Protein AF-A0A9D7EEU3-F1 (afdb_monomer_lite)

Structure (mmCIF, N/CA/C/O backbone):
data_AF-A0A9D7EEU3-F1
#
_entry.id   AF-A0A9D7EEU3-F1
#
loop_
_atom_site.group_PDB
_atom_site.id
_atom_site.type_symbol
_atom_site.label_atom_id
_atom_site.label_alt_id
_atom_site.label_comp_id
_atom_site.label_asym_id
_atom_site.label_entity_id
_atom_site.label_seq_id
_atom_site.pdbx_PDB_ins_code
_atom_site.Cartn_x
_atom_site.Cartn_y
_atom_site.Cartn_z
_atom_site.occupancy
_atom_site.B_iso_or_equiv
_atom_site.auth_seq_id
_atom_site.auth_comp_id
_atom_site.auth_asym_id
_atom_site.auth_atom_id
_atom_site.pdbx_PDB_model_num
ATOM 1 N N . MET A 1 1 ? 28.214 1.640 -30.193 1.00 79.06 1 MET A N 1
ATOM 2 C CA . MET A 1 1 ? 28.041 0.406 -29.398 1.00 79.06 1 MET A CA 1
ATOM 3 C C . MET A 1 1 ? 28.481 0.692 -27.981 1.00 79.06 1 MET A C 1
ATOM 5 O O . MET A 1 1 ? 29.513 1.331 -27.817 1.00 79.06 1 MET A O 1
ATOM 9 N N . VAL A 1 2 ? 27.729 0.230 -26.990 1.00 82.62 2 VAL A N 1
ATOM 10 C CA . VAL A 1 2 ? 28.105 0.283 -25.572 1.00 82.62 2 VAL A CA 1
ATOM 11 C C . VAL A 1 2 ? 28.125 -1.160 -25.078 1.00 82.62 2 VAL A C 1
ATOM 13 O O . VAL A 1 2 ? 27.165 -1.886 -25.314 1.00 82.62 2 VAL A O 1
ATOM 16 N N . ASN A 1 3 ? 29.238 -1.619 -24.500 1.00 84.12 3 ASN A N 1
ATOM 17 C CA . ASN A 1 3 ? 29.420 -3.008 -24.039 1.00 84.12 3 ASN A CA 1
ATOM 18 C C . ASN A 1 3 ? 29.006 -4.090 -25.065 1.00 84.12 3 ASN A C 1
ATOM 20 O O . ASN A 1 3 ? 28.418 -5.106 -24.713 1.00 84.12 3 ASN A O 1
ATOM 24 N N . GLY A 1 4 ? 29.284 -3.866 -26.355 1.00 83.62 4 GLY A N 1
ATOM 25 C CA . GLY A 1 4 ? 28.952 -4.820 -27.423 1.00 83.62 4 GLY A CA 1
ATOM 26 C C . GLY A 1 4 ? 27.496 -4.794 -27.911 1.00 83.62 4 GLY A C 1
ATOM 27 O O . GLY A 1 4 ? 27.191 -5.472 -28.887 1.00 83.62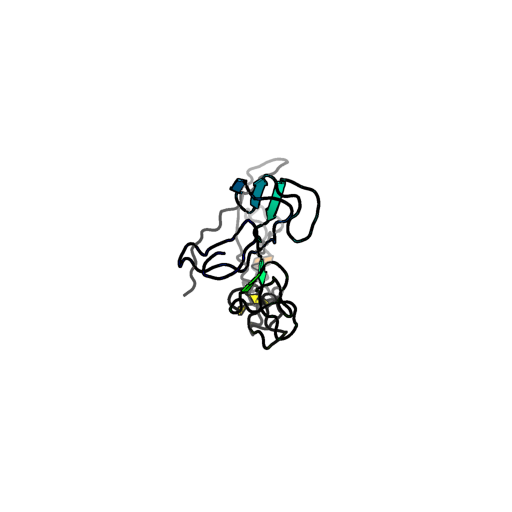 4 GLY A O 1
ATOM 28 N N . GLN A 1 5 ? 26.614 -3.992 -27.304 1.00 87.00 5 GLN A N 1
ATOM 29 C CA . GLN A 1 5 ? 25.253 -3.757 -27.796 1.00 87.00 5 GLN A CA 1
ATOM 30 C C . GLN A 1 5 ? 25.187 -2.477 -28.639 1.00 87.00 5 GLN A C 1
ATOM 32 O O . GLN A 1 5 ? 25.813 -1.455 -28.323 1.00 87.00 5 GLN A O 1
ATOM 37 N N . LEU A 1 6 ? 24.424 -2.518 -29.733 1.00 85.69 6 LEU A N 1
ATOM 38 C CA . LEU A 1 6 ? 24.119 -1.323 -30.513 1.00 85.69 6 LEU A CA 1
ATOM 39 C C . LEU A 1 6 ? 23.204 -0.409 -29.687 1.00 85.69 6 LEU A C 1
ATOM 41 O O . LEU A 1 6 ? 22.272 -0.885 -29.053 1.00 85.69 6 LEU A O 1
ATOM 45 N N . ARG A 1 7 ? 23.509 0.890 -29.687 1.00 86.12 7 ARG A N 1
ATOM 46 C CA . ARG A 1 7 ? 22.701 1.957 -29.089 1.00 86.12 7 ARG A CA 1
ATOM 47 C C . ARG A 1 7 ? 22.780 3.157 -30.010 1.00 86.12 7 ARG A C 1
ATOM 49 O O . ARG A 1 7 ? 23.887 3.515 -30.430 1.00 86.12 7 ARG A O 1
ATOM 56 N N . ASN A 1 8 ? 21.637 3.747 -30.334 1.00 85.94 8 ASN A N 1
ATOM 57 C CA . ASN A 1 8 ? 21.572 4.835 -31.303 1.00 85.94 8 ASN A CA 1
ATOM 58 C C . ASN A 1 8 ? 21.508 6.176 -30.566 1.00 85.94 8 ASN A C 1
ATOM 60 O O . ASN A 1 8 ? 20.457 6.609 -30.102 1.00 85.94 8 ASN A O 1
ATOM 64 N N . GLY A 1 9 ? 22.673 6.820 -30.457 1.00 84.75 9 GLY A N 1
ATOM 65 C CA . GLY A 1 9 ? 22.840 8.207 -30.018 1.00 84.75 9 GLY A CA 1
ATOM 66 C C . GLY A 1 9 ? 22.852 8.448 -28.502 1.00 84.75 9 GLY A C 1
ATOM 67 O O . GLY A 1 9 ? 23.639 9.277 -28.059 1.00 84.75 9 GLY A O 1
ATOM 68 N N . VAL A 1 10 ? 22.063 7.725 -27.699 1.00 87.31 10 VAL A N 1
ATOM 69 C CA . VAL A 1 10 ? 22.097 7.803 -26.221 1.00 87.31 10 VAL A CA 1
ATOM 70 C C . VAL A 1 10 ? 21.970 6.402 -25.618 1.00 87.31 10 VAL A C 1
ATOM 72 O O . VAL A 1 10 ? 21.306 5.533 -26.176 1.00 87.31 10 VAL A O 1
ATOM 75 N N . ALA A 1 11 ? 22.627 6.180 -24.480 1.00 88.38 11 ALA A N 1
ATOM 76 C CA . ALA A 1 11 ? 22.525 4.966 -23.681 1.00 88.38 11 ALA A CA 1
ATOM 77 C C . ALA A 1 11 ? 22.590 5.324 -22.193 1.00 88.38 11 ALA A C 1
ATOM 79 O O . ALA A 1 11 ? 23.246 6.300 -21.829 1.00 88.38 11 ALA A O 1
ATOM 80 N N . ALA A 1 12 ? 21.956 4.519 -21.342 1.00 86.81 12 ALA A N 1
ATOM 81 C CA . ALA A 1 12 ? 22.068 4.648 -19.893 1.00 86.81 12 ALA A CA 1
ATOM 82 C C . ALA A 1 12 ? 22.871 3.481 -19.306 1.00 86.81 12 ALA A C 1
ATOM 84 O O . ALA A 1 12 ? 22.740 2.338 -19.747 1.00 86.81 12 ALA A O 1
ATOM 85 N N . LEU A 1 13 ? 23.702 3.777 -18.310 1.00 88.00 13 LEU A N 1
ATOM 86 C CA . LEU A 1 13 ? 24.478 2.802 -17.548 1.00 88.00 13 LEU A CA 1
ATOM 87 C C . LEU A 1 13 ? 24.048 2.882 -16.083 1.00 88.00 13 LEU A C 1
ATOM 89 O O . LEU A 1 13 ? 23.779 3.971 -15.578 1.00 88.00 13 LEU A O 1
ATOM 93 N N . ASP A 1 14 ? 24.001 1.742 -15.408 1.00 81.31 14 ASP A N 1
ATOM 94 C CA . ASP A 1 14 ? 23.831 1.674 -13.962 1.00 81.31 14 ASP A CA 1
ATOM 95 C C . ASP A 1 14 ? 25.078 2.283 -13.283 1.00 81.31 14 ASP A C 1
ATOM 97 O O . ASP A 1 14 ? 26.199 1.832 -13.540 1.00 81.31 14 ASP A O 1
ATOM 101 N N . PRO A 1 15 ? 24.928 3.315 -12.433 1.00 81.19 15 PRO A N 1
ATOM 102 C CA . PRO A 1 15 ? 26.062 3.990 -11.806 1.00 81.19 15 PRO A CA 1
ATOM 103 C C . PRO A 1 15 ? 26.800 3.120 -10.778 1.00 81.19 15 PRO A C 1
ATOM 105 O O . PRO A 1 15 ? 27.950 3.412 -10.455 1.00 81.19 15 PRO A O 1
ATOM 108 N N . SER A 1 16 ? 26.163 2.071 -10.253 1.00 87.62 16 SER A N 1
ATOM 109 C CA . SER A 1 16 ? 26.734 1.203 -9.220 1.00 87.62 16 SER A CA 1
ATOM 110 C C . SER A 1 16 ? 27.667 0.131 -9.786 1.00 87.62 16 SER A C 1
ATOM 112 O O . SER A 1 16 ? 28.634 -0.252 -9.129 1.00 87.62 16 SER A O 1
ATOM 114 N N . ASN A 1 17 ? 27.409 -0.340 -11.008 1.00 86.31 17 ASN A N 1
ATOM 115 C CA . ASN A 1 17 ? 28.118 -1.482 -11.597 1.00 86.31 17 ASN A CA 1
ATOM 116 C C . ASN A 1 17 ? 28.494 -1.301 -13.083 1.00 86.31 17 ASN A C 1
ATOM 118 O O . ASN A 1 17 ? 29.158 -2.165 -13.654 1.00 86.31 17 ASN A O 1
ATOM 122 N N . GLY A 1 18 ? 28.100 -0.196 -13.725 1.00 85.81 18 GLY A N 1
ATOM 123 C CA . GLY A 1 18 ? 28.377 0.080 -15.136 1.00 85.81 18 GLY A CA 1
ATOM 124 C C . GLY A 1 18 ? 27.620 -0.817 -16.121 1.00 85.81 18 GLY A C 1
ATOM 125 O O . GLY A 1 18 ? 27.965 -0.845 -17.306 1.00 85.81 18 GLY A O 1
ATOM 126 N N . ALA A 1 19 ? 26.616 -1.570 -15.663 1.00 88.12 19 ALA A N 1
ATOM 127 C CA . ALA A 1 19 ? 25.786 -2.403 -16.519 1.00 88.12 19 ALA A CA 1
ATOM 128 C C . ALA A 1 19 ? 24.940 -1.535 -17.452 1.00 88.12 19 ALA A C 1
ATOM 130 O O . ALA A 1 19 ? 24.458 -0.463 -17.091 1.00 88.12 19 ALA A O 1
ATOM 131 N N . LEU A 1 20 ? 24.754 -2.006 -18.680 1.00 89.12 20 LEU A N 1
ATOM 132 C CA . LEU A 1 20 ? 23.975 -1.295 -19.681 1.00 89.12 20 LEU A CA 1
ATOM 133 C C . LEU A 1 20 ? 22.475 -1.451 -19.399 1.00 89.12 20 LEU A C 1
ATOM 135 O O . LEU A 1 20 ? 21.947 -2.559 -19.423 1.00 89.12 20 LEU A O 1
ATOM 139 N N . ASN A 1 21 ? 21.795 -0.333 -19.143 1.00 86.00 21 ASN A N 1
ATOM 140 C CA . ASN A 1 21 ? 20.359 -0.272 -18.866 1.00 86.00 21 ASN A CA 1
ATOM 141 C C . ASN A 1 21 ? 19.537 -0.507 -20.152 1.00 86.00 21 ASN A C 1
ATOM 143 O O . ASN A 1 21 ? 20.039 -0.281 -21.251 1.00 86.00 21 ASN A O 1
ATOM 147 N N . ALA A 1 22 ? 18.274 -0.932 -20.053 1.00 84.50 22 ALA A N 1
ATOM 148 C CA . ALA A 1 22 ? 17.394 -1.177 -21.207 1.00 84.50 22 ALA A CA 1
ATOM 149 C C . ALA A 1 22 ? 17.008 0.083 -22.014 1.00 84.50 22 ALA A C 1
ATOM 151 O O . ALA A 1 22 ? 16.530 -0.043 -23.136 1.00 84.50 22 ALA A O 1
ATOM 152 N N . PHE A 1 23 ? 17.244 1.287 -21.485 1.00 85.25 23 PHE A N 1
ATOM 153 C CA . PHE A 1 23 ? 16.973 2.562 -22.148 1.00 85.25 23 PHE A CA 1
ATOM 154 C C . PHE A 1 23 ? 17.711 2.694 -23.492 1.00 85.25 23 PHE A C 1
ATOM 156 O O . PHE A 1 23 ? 18.914 2.975 -23.541 1.00 85.25 23 PHE A O 1
ATOM 163 N N . ASP A 1 24 ? 16.986 2.500 -24.591 1.00 86.69 24 ASP A N 1
ATOM 164 C CA . ASP A 1 24 ? 17.464 2.681 -25.962 1.00 86.69 24 ASP A CA 1
ATOM 165 C C . ASP A 1 24 ? 16.402 3.423 -26.780 1.00 86.69 24 ASP A C 1
ATOM 167 O O . ASP A 1 24 ? 15.540 2.798 -27.400 1.00 86.69 24 ASP A O 1
ATOM 171 N N . PRO A 1 25 ? 16.430 4.765 -26.782 1.00 85.56 25 PRO A N 1
ATOM 172 C CA . PRO A 1 25 ? 15.392 5.540 -27.436 1.00 85.56 25 PRO A CA 1
ATOM 173 C C . PRO A 1 25 ? 15.506 5.574 -28.963 1.00 85.56 25 PRO A C 1
ATOM 175 O O . PRO A 1 25 ? 14.756 6.299 -29.618 1.00 85.56 25 PRO A O 1
ATOM 178 N N . ALA A 1 26 ? 16.453 4.830 -29.542 1.00 88.31 26 ALA A N 1
ATOM 179 C CA . ALA A 1 26 ? 16.636 4.701 -30.980 1.00 88.31 26 ALA A CA 1
ATOM 180 C C . ALA A 1 26 ? 16.648 6.057 -31.721 1.00 88.31 26 ALA A C 1
ATOM 182 O O . ALA A 1 26 ? 15.817 6.296 -32.601 1.00 88.31 26 ALA A O 1
ATOM 183 N N . LEU A 1 27 ? 17.571 6.963 -31.368 1.00 90.56 27 LEU A N 1
ATOM 184 C CA . LEU A 1 27 ? 17.658 8.263 -32.043 1.00 90.56 27 LEU A CA 1
ATOM 185 C C . LEU A 1 27 ? 17.869 8.094 -33.553 1.00 90.56 27 LEU A C 1
ATOM 187 O O . LEU A 1 27 ? 18.670 7.267 -33.995 1.00 90.56 27 LEU A O 1
ATOM 191 N N . THR A 1 28 ? 17.173 8.909 -34.347 1.00 91.12 28 THR A N 1
ATOM 192 C CA . THR A 1 28 ? 17.273 8.899 -35.816 1.00 91.12 28 THR A CA 1
ATOM 193 C C . THR A 1 28 ? 17.603 10.276 -36.379 1.00 91.12 28 THR A C 1
ATOM 195 O O . THR A 1 28 ? 17.336 11.303 -35.756 1.00 91.12 28 THR A O 1
ATOM 198 N N . GLY A 1 29 ? 18.208 10.294 -37.572 1.00 89.56 29 GLY A N 1
ATOM 199 C CA . GLY A 1 29 ? 18.481 11.513 -38.343 1.00 89.56 29 GLY A CA 1
ATOM 200 C C . GLY A 1 29 ? 19.486 12.486 -37.723 1.00 89.56 29 GLY A C 1
ATOM 201 O O . GLY A 1 29 ? 19.563 13.624 -38.166 1.00 89.56 29 GLY A O 1
ATOM 202 N N . GLY A 1 30 ? 20.263 12.050 -36.728 1.00 89.31 30 GLY A N 1
ATOM 203 C CA . GLY A 1 30 ? 21.315 12.850 -36.106 1.00 89.31 30 GLY A CA 1
ATOM 204 C C . GLY A 1 30 ? 21.765 12.277 -34.764 1.00 89.31 30 GLY A C 1
ATOM 205 O O . GLY A 1 30 ? 21.554 11.097 -34.484 1.00 89.31 30 GLY A O 1
ATOM 206 N N . ILE A 1 31 ? 22.395 13.119 -33.946 1.00 89.25 31 ILE A N 1
ATOM 207 C CA . ILE A 1 31 ? 22.961 12.750 -32.641 1.00 89.25 31 ILE A CA 1
ATOM 208 C C . ILE A 1 31 ? 22.385 13.610 -31.515 1.00 89.25 31 ILE A C 1
ATOM 210 O O . ILE A 1 31 ? 21.922 14.727 -31.750 1.00 89.25 31 ILE A O 1
ATOM 214 N N . ALA A 1 32 ? 22.451 13.095 -30.288 1.00 91.50 32 ALA A N 1
ATOM 215 C CA . ALA A 1 32 ? 22.338 13.921 -29.095 1.00 91.50 32 ALA A CA 1
ATOM 216 C C . ALA A 1 32 ? 23.665 14.658 -28.856 1.00 91.50 32 ALA A C 1
ATOM 218 O O . ALA A 1 32 ? 24.738 14.068 -28.962 1.00 91.50 32 ALA A O 1
ATOM 219 N N . GLU A 1 33 ? 23.581 15.941 -28.529 1.00 92.81 33 GLU A N 1
ATOM 220 C CA . GLU A 1 33 ? 24.720 16.818 -28.226 1.00 92.81 33 GLU A CA 1
ATOM 221 C C . GLU A 1 33 ? 24.722 17.244 -26.757 1.00 92.81 33 GLU A C 1
ATOM 223 O O . GLU A 1 33 ? 25.779 17.468 -26.171 1.00 92.81 33 GLU A O 1
ATOM 228 N N . THR A 1 34 ? 23.538 17.332 -26.150 1.00 91.00 34 THR A N 1
ATOM 229 C CA . THR A 1 34 ? 23.361 17.649 -24.738 1.00 91.00 34 THR A CA 1
ATOM 230 C C . THR A 1 34 ? 22.402 16.668 -24.086 1.00 91.00 34 THR A C 1
ATOM 232 O O . THR A 1 34 ? 21.403 16.254 -24.678 1.00 91.00 34 THR A O 1
ATOM 235 N N . VAL A 1 35 ? 22.725 16.308 -22.849 1.00 88.88 35 VAL A N 1
ATOM 236 C CA . VAL A 1 35 ? 21.890 15.502 -21.967 1.00 88.88 35 VAL A CA 1
ATOM 237 C C . VAL A 1 35 ? 21.934 16.161 -20.594 1.00 88.88 35 VAL A C 1
ATOM 239 O O . VAL A 1 35 ? 23.012 16.373 -20.039 1.00 88.88 35 VAL A O 1
ATOM 242 N N . HIS A 1 36 ? 20.774 16.509 -20.052 1.00 90.75 36 HIS A N 1
ATOM 243 C CA . HIS A 1 36 ? 20.644 17.149 -18.751 1.00 90.75 36 HIS A CA 1
ATOM 244 C C . HIS A 1 36 ? 19.543 16.460 -17.949 1.00 90.75 36 HIS A C 1
ATOM 246 O O . HIS A 1 36 ? 18.416 16.350 -18.418 1.00 90.75 36 HIS A O 1
ATOM 252 N N . GLY A 1 37 ? 19.868 15.983 -16.751 1.00 84.94 37 GLY A N 1
ATOM 253 C CA . GLY A 1 37 ? 18.873 15.469 -15.813 1.00 84.94 37 GLY A CA 1
ATOM 254 C C . GLY A 1 37 ? 18.391 16.579 -14.883 1.00 84.94 37 GLY A C 1
ATOM 255 O O . GLY A 1 37 ? 19.217 17.318 -14.349 1.00 84.94 37 GLY A O 1
ATOM 256 N N . ALA A 1 38 ? 17.085 16.671 -14.653 1.00 80.12 38 ALA A N 1
ATOM 257 C CA . ALA A 1 38 ? 16.505 17.485 -13.590 1.00 80.12 38 ALA A CA 1
ATOM 258 C C . ALA A 1 38 ? 15.360 16.719 -12.924 1.00 80.12 38 ALA A C 1
ATOM 260 O O . ALA A 1 38 ? 14.426 16.341 -13.614 1.00 80.12 38 ALA A O 1
ATOM 261 N N . SER A 1 39 ? 15.446 16.520 -11.605 1.00 76.62 39 SER A N 1
ATOM 262 C CA . SER A 1 39 ? 14.482 15.811 -10.744 1.00 76.62 39 SER A CA 1
ATOM 263 C C . SER A 1 39 ? 13.991 14.462 -11.297 1.00 76.62 39 SER A C 1
ATOM 265 O O . SER A 1 39 ? 14.558 13.426 -10.970 1.00 76.62 39 SER A O 1
ATOM 267 N N . ASP A 1 40 ? 12.970 14.481 -12.144 1.00 79.00 40 ASP A N 1
ATOM 268 C CA . ASP A 1 40 ? 12.248 13.361 -12.744 1.00 79.00 40 ASP A CA 1
ATOM 269 C C . ASP A 1 40 ? 12.285 13.390 -14.282 1.00 79.00 40 ASP A C 1
ATOM 271 O O . ASP A 1 40 ? 11.592 12.628 -14.941 1.00 79.00 40 ASP A O 1
ATOM 275 N N . HIS A 1 41 ? 13.090 14.256 -14.891 1.00 82.12 41 HIS A N 1
ATOM 276 C CA . HIS A 1 41 ? 13.173 14.413 -16.335 1.00 82.12 41 HIS A CA 1
ATOM 277 C C . HIS A 1 41 ? 14.611 14.341 -16.843 1.00 82.12 41 HIS A C 1
ATOM 279 O O . HIS A 1 41 ? 15.538 14.948 -16.305 1.00 82.12 41 HIS A O 1
ATOM 285 N N . LEU A 1 42 ? 14.776 13.635 -17.956 1.00 85.81 42 LEU A N 1
ATOM 286 C CA . LEU A 1 42 ? 15.966 13.636 -18.785 1.00 85.81 42 LEU A CA 1
ATOM 287 C C . LEU A 1 42 ? 15.691 14.475 -20.036 1.00 85.81 42 LEU A C 1
ATOM 289 O O . LEU A 1 42 ? 14.897 14.097 -20.898 1.00 85.81 42 LEU A O 1
ATOM 293 N N . PHE A 1 43 ? 16.365 15.611 -20.141 1.00 88.62 43 PHE A N 1
ATOM 294 C CA . PHE A 1 43 ? 16.331 16.501 -21.294 1.00 88.62 43 PHE A CA 1
ATOM 295 C C . PHE A 1 43 ? 17.465 16.132 -22.242 1.00 88.62 43 PHE A C 1
ATOM 297 O O . PHE A 1 43 ? 18.626 16.076 -21.840 1.00 88.62 43 PHE A O 1
ATOM 304 N N . ILE A 1 44 ? 17.139 15.888 -23.505 1.00 90.44 44 ILE A N 1
ATOM 305 C CA . ILE A 1 44 ? 18.092 15.511 -24.546 1.00 90.44 44 ILE A CA 1
ATOM 306 C C . ILE A 1 44 ? 17.938 16.501 -25.694 1.00 90.44 44 ILE A C 1
ATOM 308 O O . ILE A 1 44 ? 16.849 16.655 -26.244 1.00 90.44 44 ILE A O 1
ATOM 312 N N . GLY A 1 45 ? 19.024 17.164 -26.073 1.00 91.31 45 GLY A N 1
ATOM 313 C CA . GLY A 1 45 ? 19.062 18.096 -27.199 1.00 91.31 45 GLY A CA 1
ATOM 314 C C . GLY A 1 45 ? 20.155 17.725 -28.195 1.00 91.31 45 GLY A C 1
ATOM 315 O O . GLY A 1 45 ? 21.154 17.113 -27.822 1.00 91.31 45 GLY A O 1
ATOM 316 N N . GLY A 1 46 ? 19.978 18.080 -29.464 1.00 92.06 46 GLY A N 1
ATOM 317 C CA . GLY A 1 46 ? 20.981 17.878 -30.514 1.00 92.06 46 GLY A CA 1
ATOM 318 C C . GLY A 1 46 ? 20.370 17.820 -31.911 1.00 92.06 46 GLY A C 1
ATOM 319 O O . GLY A 1 46 ? 19.181 18.052 -32.093 1.00 92.06 46 GLY A O 1
ATOM 320 N N . GLY A 1 47 ? 21.171 17.475 -32.917 1.00 91.75 47 GLY A N 1
ATOM 321 C CA . GLY A 1 47 ? 20.750 17.445 -34.323 1.00 91.75 47 GLY A CA 1
ATOM 322 C C . GLY A 1 47 ? 19.861 16.268 -34.749 1.00 91.75 47 GLY A C 1
ATOM 323 O O . GLY A 1 47 ? 19.706 16.052 -35.945 1.00 91.75 47 GLY A O 1
ATOM 324 N N . PHE A 1 48 ? 19.315 15.469 -33.829 1.00 92.31 48 PHE A N 1
ATOM 325 C CA . PHE A 1 48 ? 18.444 14.342 -34.176 1.00 92.31 48 PHE A CA 1
ATOM 326 C C . PHE A 1 48 ? 17.069 14.801 -34.683 1.00 92.31 48 PHE A C 1
ATOM 328 O O . PHE A 1 48 ? 16.586 15.888 -34.362 1.00 92.31 48 PHE A O 1
ATOM 335 N N . THR A 1 49 ? 16.427 13.952 -35.484 1.00 91.81 49 THR A N 1
ATOM 336 C CA . THR A 1 49 ? 15.089 14.189 -36.043 1.00 91.81 49 THR A CA 1
ATOM 337 C C . THR A 1 49 ? 14.059 13.174 -35.568 1.00 91.81 49 THR A C 1
ATOM 339 O O . THR A 1 49 ? 12.904 13.269 -35.976 1.00 91.81 49 THR A O 1
ATOM 342 N N . GLY A 1 50 ? 14.433 12.219 -34.716 1.00 88.00 50 GLY A N 1
ATOM 343 C CA . GLY A 1 50 ? 13.467 11.344 -34.063 1.00 88.00 50 GLY A CA 1
ATOM 344 C C . GLY A 1 50 ? 13.971 10.681 -32.786 1.00 88.00 50 GLY A C 1
ATOM 345 O O . GLY A 1 50 ? 15.175 10.503 -32.613 1.00 88.00 50 GLY A O 1
ATOM 346 N N . PHE A 1 51 ? 13.024 10.339 -31.910 1.00 88.88 51 PHE A N 1
ATOM 347 C CA . PHE A 1 51 ? 13.214 9.786 -30.563 1.00 88.88 51 PHE A CA 1
ATOM 348 C C . PHE A 1 51 ? 12.049 8.835 -30.243 1.00 88.88 51 PHE A C 1
ATOM 350 O O . PHE A 1 51 ? 10.898 9.205 -30.459 1.00 88.88 51 PHE A O 1
ATOM 357 N N . ASN A 1 52 ? 12.316 7.617 -29.762 1.00 86.56 52 ASN A N 1
ATOM 358 C CA . ASN A 1 52 ? 11.314 6.562 -29.521 1.00 86.56 52 ASN A CA 1
ATOM 359 C C . ASN A 1 52 ? 10.391 6.298 -30.730 1.00 86.56 52 ASN A C 1
ATOM 361 O O . ASN A 1 52 ? 9.195 6.076 -30.578 1.00 86.56 52 ASN A O 1
ATOM 365 N N . GLY A 1 53 ? 10.929 6.378 -31.953 1.00 85.38 53 GLY A N 1
ATOM 366 C CA . GLY A 1 53 ? 10.151 6.215 -33.189 1.00 85.38 53 GLY A CA 1
ATOM 367 C C . GLY A 1 53 ? 9.284 7.422 -33.583 1.00 85.38 53 GLY A C 1
ATOM 368 O O . GLY A 1 53 ? 8.729 7.434 -34.681 1.00 85.38 53 GLY A O 1
ATOM 369 N N . PHE A 1 54 ? 9.206 8.466 -32.754 1.00 84.31 54 PHE A N 1
ATOM 370 C CA . PHE A 1 54 ? 8.534 9.718 -33.100 1.00 84.31 54 PHE A CA 1
ATOM 3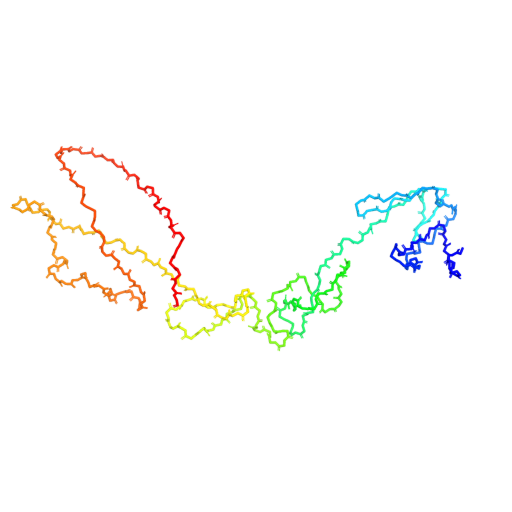71 C C . PHE A 1 54 ? 9.448 10.603 -33.945 1.00 84.31 54 PHE A C 1
ATOM 373 O O . PHE A 1 54 ? 10.616 10.790 -33.610 1.00 84.31 54 PHE A O 1
ATOM 380 N N . LEU A 1 55 ? 8.911 11.183 -35.020 1.00 80.94 55 LEU A N 1
ATOM 381 C CA . LEU A 1 55 ? 9.620 12.130 -35.881 1.00 80.94 55 LEU A CA 1
ATOM 382 C C . LEU A 1 55 ? 9.383 13.574 -35.415 1.00 80.94 55 LEU A C 1
ATOM 384 O O . LEU A 1 55 ? 8.268 13.942 -35.049 1.00 80.94 55 LEU A O 1
ATOM 388 N N . GLY A 1 56 ? 10.410 14.418 -35.516 1.00 67.25 56 GLY A N 1
ATOM 389 C CA . GLY A 1 56 ? 10.227 15.860 -35.665 1.00 67.25 56 GLY A CA 1
ATOM 390 C C . GLY A 1 56 ? 10.731 16.773 -34.554 1.00 67.25 56 GLY A C 1
ATOM 391 O O . GLY A 1 56 ? 10.202 17.878 -34.461 1.00 67.25 56 GLY A O 1
ATOM 392 N N . ARG A 1 57 ? 11.716 16.405 -33.723 1.00 70.00 57 ARG A N 1
ATOM 393 C CA . ARG A 1 57 ? 12.299 17.359 -32.755 1.00 70.00 57 ARG A CA 1
ATOM 394 C C . ARG A 1 57 ? 13.778 17.090 -32.484 1.00 70.00 57 ARG A C 1
ATOM 396 O O . ARG A 1 57 ? 14.150 15.953 -32.250 1.00 70.00 57 ARG A O 1
ATOM 403 N N . SER A 1 58 ? 14.551 18.174 -32.426 1.00 83.62 58 SER A N 1
ATOM 404 C CA . SER A 1 58 ? 15.944 18.265 -31.946 1.00 83.62 58 SER A CA 1
ATOM 405 C C . SER A 1 58 ? 16.049 18.381 -30.414 1.00 83.62 58 SER A C 1
ATOM 407 O O . SER A 1 58 ? 17.118 18.644 -29.868 1.00 83.62 58 SER A O 1
ATOM 409 N N . HIS A 1 59 ? 14.914 18.247 -29.718 1.00 86.50 59 HIS A N 1
ATOM 410 C CA . HIS A 1 59 ? 14.782 18.306 -28.265 1.00 86.50 59 HIS A CA 1
ATOM 411 C C . HIS A 1 59 ? 13.756 17.249 -27.836 1.00 86.50 59 HIS A C 1
ATOM 413 O O . HIS A 1 59 ? 12.625 17.251 -28.327 1.00 86.50 59 HIS A O 1
ATOM 419 N N . ALA A 1 60 ? 14.154 16.348 -26.944 1.00 84.25 60 ALA A N 1
ATOM 420 C CA . ALA A 1 60 ? 13.329 15.309 -26.348 1.00 84.25 60 ALA A CA 1
ATOM 421 C C . ALA A 1 60 ? 13.378 15.430 -24.823 1.00 84.25 60 ALA A C 1
ATOM 423 O O . ALA A 1 60 ? 14.415 15.761 -24.250 1.00 84.25 60 ALA A O 1
ATOM 424 N N . V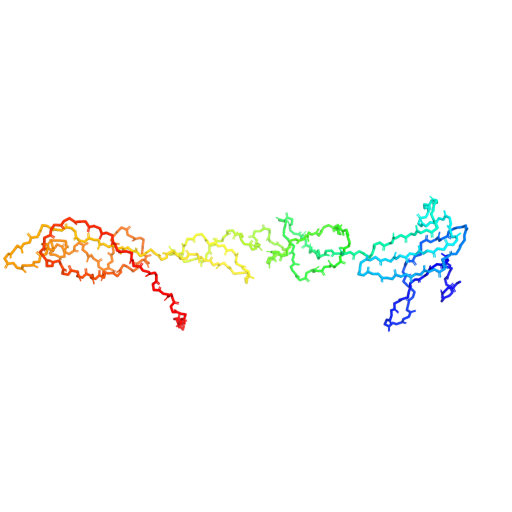AL A 1 61 ? 12.249 15.156 -24.177 1.00 85.00 61 VAL A N 1
ATOM 425 C CA . VAL A 1 61 ? 12.146 15.050 -22.722 1.00 85.00 61 VAL A CA 1
ATOM 426 C C . VAL A 1 61 ? 11.659 13.646 -22.419 1.00 85.00 61 VAL A C 1
ATOM 428 O O . VAL A 1 61 ? 10.667 13.199 -22.993 1.00 85.00 61 VAL A O 1
ATOM 431 N N . TYR A 1 62 ? 12.370 12.950 -21.545 1.00 81.44 62 TYR A N 1
ATOM 432 C CA . TYR A 1 62 ? 12.009 11.624 -21.075 1.00 81.44 62 TYR A CA 1
ATOM 433 C C . TYR A 1 62 ? 11.745 11.707 -19.575 1.00 81.44 62 TYR A C 1
ATOM 435 O O . TYR A 1 62 ? 12.641 12.063 -18.814 1.00 81.44 62 TYR A O 1
ATOM 443 N N . GLY A 1 63 ? 10.508 11.447 -19.154 1.00 76.06 63 GLY A N 1
ATOM 444 C CA . GLY A 1 63 ? 10.180 11.335 -17.736 1.00 76.06 63 GLY A CA 1
ATOM 445 C C . GLY A 1 63 ? 10.800 10.068 -17.162 1.00 76.06 63 GLY A C 1
ATOM 446 O O . GLY A 1 63 ? 10.539 8.971 -17.653 1.00 76.06 63 GLY A O 1
ATOM 447 N N . ALA A 1 64 ? 11.631 10.216 -16.137 1.00 67.69 64 ALA A N 1
ATOM 448 C CA . ALA A 1 64 ? 11.845 9.161 -15.173 1.00 67.69 64 ALA A CA 1
ATOM 449 C C . ALA A 1 64 ? 10.486 8.841 -14.555 1.00 67.69 64 ALA A C 1
ATOM 451 O O . ALA A 1 64 ? 9.727 9.720 -14.154 1.00 67.69 64 ALA A O 1
ATOM 452 N N . CYS A 1 65 ? 10.171 7.561 -14.539 1.00 70.38 65 CYS A N 1
ATOM 453 C CA . CYS A 1 65 ? 8.979 7.069 -13.898 1.00 70.38 65 CYS A CA 1
ATOM 454 C C . CYS A 1 65 ? 9.005 7.434 -12.408 1.00 70.38 65 CYS A C 1
ATOM 456 O O . CYS A 1 65 ? 9.837 6.934 -11.649 1.00 70.38 65 CYS A O 1
ATOM 458 N N . THR A 1 66 ? 8.094 8.312 -11.997 1.00 69.88 66 THR A N 1
ATOM 459 C CA . THR A 1 66 ? 7.708 8.472 -10.596 1.00 69.88 66 THR A CA 1
ATOM 460 C C . THR A 1 66 ? 6.783 7.305 -10.268 1.00 69.88 66 THR A C 1
ATOM 462 O O . THR A 1 66 ? 5.565 7.445 -10.331 1.00 69.88 66 THR A O 1
ATOM 465 N N . GLY A 1 67 ? 7.363 6.119 -10.081 1.00 78.69 67 GLY A N 1
ATOM 466 C CA . GLY A 1 67 ? 6.591 4.917 -9.784 1.00 78.69 67 GLY A CA 1
ATOM 467 C C . GLY A 1 67 ? 5.790 5.061 -8.492 1.00 78.69 67 GLY A C 1
ATOM 468 O O . GLY A 1 67 ? 6.123 5.875 -7.627 1.00 78.69 67 GLY A O 1
ATOM 469 N N . SER A 1 68 ? 4.737 4.266 -8.395 1.00 92.94 68 SER A N 1
ATOM 470 C CA . SER A 1 68 ? 3.985 4.052 -7.164 1.00 92.94 68 SER A CA 1
ATOM 471 C C . SER A 1 68 ? 4.435 2.746 -6.515 1.00 92.94 68 SER A C 1
ATOM 473 O O . SER A 1 68 ? 5.078 1.901 -7.151 1.00 92.94 68 SER A O 1
ATOM 475 N N . GLU A 1 69 ? 4.102 2.596 -5.241 1.00 95.50 69 GLU A N 1
ATOM 476 C CA . GLU A 1 69 ? 4.158 1.311 -4.554 1.00 95.50 69 GLU A CA 1
ATOM 477 C C . GLU A 1 69 ? 2.895 0.521 -4.902 1.00 95.50 69 GLU A C 1
ATOM 479 O O . GLU A 1 69 ? 1.796 1.073 -4.904 1.00 95.50 69 GLU A O 1
ATOM 484 N N . TRP A 1 70 ? 3.078 -0.753 -5.231 1.00 97.31 70 TRP A N 1
ATOM 485 C CA . TRP A 1 70 ? 2.015 -1.692 -5.561 1.00 97.31 70 TRP A CA 1
ATOM 486 C C . TRP A 1 70 ? 2.138 -2.923 -4.670 1.00 97.31 70 TRP A C 1
ATOM 488 O O . TRP A 1 70 ? 3.254 -3.352 -4.360 1.00 97.31 70 TRP A O 1
ATOM 498 N N . PHE A 1 71 ? 1.009 -3.522 -4.321 1.00 98.25 71 PHE A N 1
ATOM 499 C CA . PHE A 1 71 ? 0.886 -4.639 -3.390 1.00 98.25 71 PHE A CA 1
ATOM 500 C C . PHE A 1 71 ? -0.015 -5.708 -4.013 1.00 98.25 71 PHE A C 1
ATOM 502 O O . PHE A 1 71 ? -1.000 -5.371 -4.661 1.00 98.25 71 PHE A O 1
ATOM 509 N N . ILE A 1 72 ? 0.350 -6.981 -3.886 1.00 98.19 72 ILE A N 1
ATOM 510 C CA . ILE A 1 72 ? -0.457 -8.115 -4.353 1.00 98.19 72 ILE A CA 1
ATOM 511 C C . ILE A 1 72 ? -1.770 -8.128 -3.570 1.00 98.19 72 ILE A C 1
ATOM 513 O O . ILE A 1 72 ? -1.718 -8.006 -2.354 1.00 98.19 72 ILE A O 1
ATOM 517 N N . ASP A 1 73 ? -2.883 -8.273 -4.287 1.00 97.81 73 ASP A N 1
ATOM 518 C CA . ASP A 1 73 ? -4.228 -8.532 -3.756 1.00 97.81 73 ASP A CA 1
ATOM 519 C C . ASP A 1 73 ? -4.615 -9.954 -4.200 1.00 97.81 73 ASP A C 1
ATOM 521 O O . ASP A 1 73 ? -5.041 -10.182 -5.342 1.00 97.81 73 ASP A O 1
ATOM 525 N N . ALA A 1 74 ? -4.303 -10.949 -3.370 1.00 97.56 74 ALA A N 1
ATOM 526 C CA . ALA A 1 74 ? -4.429 -12.360 -3.723 1.00 97.56 74 ALA A CA 1
ATOM 527 C C . ALA A 1 74 ? -5.824 -12.931 -3.439 1.00 97.56 74 ALA A C 1
ATOM 529 O O . ALA A 1 74 ? -6.225 -13.891 -4.116 1.00 97.56 74 ALA A O 1
ATOM 530 N N . ASP A 1 75 ? -6.569 -12.361 -2.495 1.00 97.44 75 ASP A N 1
ATOM 531 C CA . ASP A 1 75 ? -7.928 -12.787 -2.156 1.00 97.44 75 ASP A CA 1
ATOM 532 C C . ASP A 1 75 ? -9.041 -11.936 -2.801 1.00 97.44 75 ASP A C 1
ATOM 534 O O . ASP A 1 75 ? -10.186 -12.400 -2.899 1.00 97.44 75 ASP A O 1
ATOM 538 N N . GLY A 1 76 ? -8.696 -10.785 -3.381 1.00 96.69 76 GLY A N 1
ATOM 539 C CA . GLY A 1 76 ? -9.566 -9.954 -4.206 1.00 96.69 76 GLY A CA 1
ATOM 540 C C . GLY A 1 76 ? -10.470 -9.012 -3.415 1.00 96.69 76 GLY A C 1
ATOM 541 O O . GLY A 1 76 ? -11.558 -8.685 -3.912 1.00 96.69 76 GLY A O 1
ATOM 542 N N . ASP A 1 77 ? -10.089 -8.618 -2.201 1.00 96.50 77 ASP A N 1
ATOM 543 C CA . ASP A 1 77 ? -10.868 -7.712 -1.351 1.00 96.50 77 ASP A CA 1
ATOM 544 C C . ASP A 1 77 ? -10.636 -6.214 -1.651 1.00 96.50 77 ASP A C 1
ATOM 546 O O . ASP A 1 77 ? -11.441 -5.364 -1.246 1.00 96.50 77 ASP A O 1
ATOM 550 N N . GLY A 1 78 ? -9.618 -5.901 -2.462 1.00 96.56 78 GLY A N 1
ATOM 551 C CA . GLY A 1 78 ? -9.243 -4.543 -2.854 1.00 96.56 78 GLY A CA 1
ATOM 552 C C . GLY A 1 78 ? -8.180 -3.890 -1.966 1.00 96.56 78 GLY A C 1
ATOM 553 O O . GLY A 1 78 ? -7.937 -2.687 -2.112 1.00 96.56 78 GLY A O 1
ATOM 554 N N . TYR A 1 79 ? -7.543 -4.651 -1.083 1.00 98.00 79 TYR A N 1
ATOM 555 C CA . TYR A 1 79 ? -6.385 -4.265 -0.292 1.00 98.00 79 TYR A CA 1
ATOM 556 C C . TYR A 1 79 ? -5.238 -5.229 -0.587 1.00 98.00 79 TYR A C 1
ATOM 558 O O . TYR A 1 79 ? -5.444 -6.410 -0.816 1.00 98.00 79 TYR A O 1
ATOM 566 N N . GLY A 1 80 ? -4.013 -4.715 -0.649 1.00 97.50 80 GLY A N 1
ATOM 567 C CA . GLY A 1 80 ? -2.850 -5.531 -0.958 1.00 97.50 80 GLY A CA 1
ATOM 568 C C . GLY A 1 80 ? -1.935 -5.737 0.240 1.00 97.50 80 GLY A C 1
ATOM 569 O O . GLY A 1 80 ? -1.797 -4.873 1.111 1.00 97.50 80 GLY A O 1
ATOM 570 N N . ALA A 1 81 ? -1.243 -6.873 0.254 1.00 97.25 81 ALA A N 1
ATOM 571 C CA . ALA A 1 81 ? -0.376 -7.267 1.351 1.00 97.25 81 ALA A CA 1
ATOM 572 C C . ALA A 1 81 ? 0.857 -6.345 1.468 1.00 97.25 81 ALA A C 1
ATOM 574 O O . ALA A 1 81 ? 1.713 -6.360 0.571 1.00 97.25 81 ALA A O 1
ATOM 575 N N . PRO A 1 82 ? 1.078 -5.623 2.586 1.00 96.00 82 PRO A N 1
ATOM 576 C CA . PRO A 1 82 ? 2.189 -4.674 2.727 1.00 96.00 82 PRO A CA 1
ATOM 577 C C . PRO A 1 82 ? 3.585 -5.303 2.562 1.00 96.00 82 PRO A C 1
ATOM 579 O O . PRO A 1 82 ? 4.546 -4.631 2.181 1.00 96.00 82 PRO A O 1
ATOM 582 N N . ALA A 1 83 ? 3.721 -6.610 2.814 1.00 94.88 83 ALA A N 1
ATOM 583 C CA . ALA A 1 83 ? 4.973 -7.348 2.632 1.00 94.88 83 ALA A CA 1
ATOM 584 C C . ALA A 1 83 ? 5.320 -7.650 1.158 1.00 94.88 83 ALA A C 1
ATOM 586 O O . ALA A 1 83 ? 6.442 -8.072 0.872 1.00 94.88 83 ALA A O 1
ATOM 587 N N . SER A 1 84 ? 4.385 -7.441 0.228 1.00 96.56 84 SER A N 1
ATOM 588 C CA . SER A 1 84 ? 4.517 -7.767 -1.199 1.00 96.56 84 SER A CA 1
ATOM 589 C C . SER A 1 84 ? 4.927 -6.578 -2.082 1.00 96.56 84 SER A C 1
ATOM 591 O O . SER A 1 84 ? 4.860 -6.673 -3.307 1.00 96.56 84 SER A O 1
ATOM 593 N N . MET A 1 85 ? 5.376 -5.474 -1.473 1.00 95.50 85 MET A N 1
ATOM 594 C CA . MET A 1 85 ? 5.639 -4.207 -2.160 1.00 95.50 85 MET A CA 1
ATOM 595 C C . MET A 1 85 ? 6.547 -4.347 -3.392 1.00 95.50 85 MET A C 1
ATOM 597 O O . MET A 1 85 ? 7.679 -4.839 -3.318 1.00 95.50 85 MET A O 1
ATOM 601 N N . VAL A 1 86 ? 6.064 -3.821 -4.517 1.00 94.00 86 VAL A N 1
ATOM 602 C CA . VAL A 1 86 ? 6.815 -3.631 -5.758 1.00 94.00 86 VAL A CA 1
ATOM 603 C C . VAL A 1 86 ? 6.678 -2.183 -6.215 1.00 94.00 86 VAL A C 1
ATOM 605 O O . VAL A 1 86 ? 5.582 -1.640 -6.298 1.00 94.00 86 VAL A O 1
ATOM 608 N N . PHE A 1 87 ? 7.800 -1.560 -6.574 1.00 92.81 87 PHE A N 1
ATOM 609 C CA . PHE A 1 87 ? 7.806 -0.217 -7.147 1.00 92.81 87 PHE A CA 1
ATOM 610 C C . PHE A 1 87 ? 7.678 -0.282 -8.676 1.00 92.81 87 PHE A C 1
ATOM 612 O O . PHE A 1 87 ? 8.550 -0.848 -9.345 1.00 92.81 87 PHE A O 1
ATOM 619 N N . ALA A 1 88 ? 6.617 0.299 -9.242 1.00 87.31 88 ALA A N 1
ATOM 620 C CA . ALA A 1 88 ? 6.355 0.270 -10.684 1.00 87.31 88 ALA A CA 1
ATOM 621 C C . ALA A 1 88 ? 5.646 1.534 -11.197 1.00 87.31 88 ALA A C 1
ATOM 623 O O . ALA A 1 88 ? 4.966 2.248 -10.465 1.00 87.31 88 ALA A O 1
ATOM 624 N N . CYS A 1 89 ? 5.831 1.812 -12.487 1.00 87.06 89 CYS A N 1
ATOM 625 C CA . CYS A 1 89 ? 5.342 3.018 -13.170 1.00 87.06 89 CYS A CA 1
ATOM 626 C C . CYS A 1 89 ? 3.867 2.964 -13.538 1.00 87.06 89 CYS A C 1
ATOM 628 O O . CYS A 1 89 ? 3.186 3.982 -13.576 1.00 87.06 89 CYS A O 1
ATOM 630 N N . GLU A 1 90 ? 3.429 1.764 -13.876 1.00 88.38 90 GLU A N 1
ATOM 631 C CA . GLU A 1 90 ? 2.069 1.411 -14.228 1.00 88.38 90 GLU A CA 1
ATOM 632 C C . GLU A 1 90 ? 1.671 0.274 -13.292 1.00 88.38 90 GLU A C 1
ATOM 634 O O . GLU A 1 90 ? 2.547 -0.468 -12.839 1.00 88.38 90 GLU A O 1
ATOM 639 N N . GLU A 1 91 ? 0.374 0.158 -13.022 1.00 93.31 91 GLU A N 1
ATOM 640 C CA . GLU A 1 91 ? -0.218 -0.920 -12.231 1.00 93.31 91 GLU A CA 1
ATOM 641 C C . GLU A 1 91 ? 0.206 -2.289 -12.782 1.00 93.31 91 GLU A C 1
ATOM 643 O O . GLU A 1 91 ? -0.164 -2.644 -13.911 1.00 93.31 91 GLU A O 1
ATOM 648 N N . PRO A 1 92 ? 1.006 -3.070 -12.035 1.00 94.38 92 PRO A N 1
ATOM 649 C CA . PRO A 1 92 ? 1.285 -4.443 -12.409 1.00 94.38 92 PRO A CA 1
ATOM 650 C C . PRO A 1 92 ? -0.001 -5.282 -12.330 1.00 94.38 92 PRO A C 1
ATOM 652 O O . PRO A 1 92 ? -0.829 -5.055 -11.450 1.00 94.38 92 PRO A O 1
ATOM 655 N N . PRO A 1 93 ? -0.184 -6.292 -13.200 1.00 94.00 93 PRO A N 1
ATOM 656 C CA . PRO A 1 93 ? -1.371 -7.140 -13.148 1.00 94.00 93 PRO A CA 1
ATOM 657 C C . PRO A 1 93 ? -1.545 -7.824 -11.784 1.00 94.00 93 PRO A C 1
ATOM 659 O O . PRO A 1 93 ? -0.648 -8.545 -11.348 1.00 94.00 93 PRO A O 1
ATOM 662 N N . GLY A 1 94 ? -2.719 -7.651 -11.170 1.00 92.94 94 GLY A N 1
ATOM 663 C CA . GLY A 1 94 ? -3.064 -8.272 -9.885 1.00 92.94 94 GLY A CA 1
ATOM 664 C C . GLY A 1 94 ? -2.455 -7.578 -8.666 1.00 92.94 94 GLY A C 1
ATOM 665 O O . GLY A 1 94 ? -2.269 -8.229 -7.642 1.00 92.94 94 GLY A O 1
ATOM 666 N N . MET A 1 95 ? -2.089 -6.298 -8.788 1.00 97.19 95 MET A N 1
ATOM 667 C CA . MET A 1 95 ? -1.572 -5.500 -7.680 1.00 97.19 95 MET A CA 1
ATOM 668 C C . MET A 1 95 ? -2.340 -4.180 -7.560 1.00 97.19 95 MET A C 1
ATOM 670 O O . MET A 1 95 ? -2.742 -3.611 -8.570 1.00 97.19 95 MET A O 1
ATOM 674 N N . ILE A 1 96 ? -2.500 -3.680 -6.339 1.00 97.44 96 ILE A N 1
ATOM 675 C CA . ILE A 1 96 ? -3.203 -2.435 -6.006 1.00 97.44 96 ILE A CA 1
ATOM 676 C C . ILE A 1 96 ? -2.294 -1.489 -5.209 1.00 97.44 96 ILE A C 1
ATOM 678 O O . ILE A 1 96 ? -1.225 -1.888 -4.756 1.00 97.44 96 ILE A O 1
ATOM 682 N N . ASP A 1 97 ? -2.675 -0.220 -5.068 1.00 96.81 97 ASP A N 1
ATOM 683 C CA . ASP A 1 97 ? -1.906 0.811 -4.354 1.00 96.81 97 ASP A CA 1
ATOM 684 C C . ASP A 1 97 ? -2.320 0.989 -2.877 1.00 96.81 97 ASP A C 1
ATOM 686 O O . ASP A 1 97 ? -1.819 1.882 -2.193 1.00 96.81 97 ASP A O 1
ATOM 690 N N . GLN A 1 98 ? -3.225 0.136 -2.392 1.00 97.25 98 GLN A N 1
ATOM 691 C CA . GLN A 1 98 ? -3.688 0.069 -1.005 1.00 97.25 98 GLN A CA 1
ATOM 692 C C . GLN A 1 98 ? -2.924 -1.047 -0.282 1.00 97.25 98 GLN A C 1
ATOM 694 O O . GLN A 1 98 ? -2.881 -2.169 -0.773 1.00 97.25 98 GLN A O 1
ATOM 699 N N . ALA A 1 99 ? -2.299 -0.750 0.854 1.00 97.44 99 ALA A N 1
ATOM 700 C CA . ALA A 1 99 ? -1.387 -1.647 1.575 1.00 97.44 99 ALA A CA 1
ATOM 701 C C . ALA A 1 99 ? -1.968 -2.148 2.911 1.00 97.44 99 ALA A C 1
ATOM 703 O O . ALA A 1 99 ? -1.224 -2.399 3.863 1.00 97.44 99 ALA A O 1
ATOM 704 N N . GLU A 1 100 ? -3.294 -2.163 3.034 1.00 97.81 100 GLU A N 1
ATOM 705 C CA . GLU A 1 100 ? -4.011 -2.352 4.295 1.00 97.81 100 GLU A CA 1
ATOM 706 C C . GLU A 1 100 ? -4.508 -3.783 4.548 1.00 97.81 100 GLU A C 1
ATOM 708 O O . GLU A 1 100 ? -5.310 -3.990 5.459 1.00 97.81 100 GLU A O 1
ATOM 713 N N . ASP A 1 101 ? -4.032 -4.769 3.795 1.00 97.81 101 ASP A N 1
ATOM 714 C CA . ASP A 1 101 ? -4.404 -6.164 4.011 1.00 97.81 101 ASP A CA 1
ATOM 715 C C . ASP A 1 101 ? -3.523 -6.827 5.092 1.00 97.81 101 ASP A C 1
ATOM 717 O O . ASP A 1 101 ? -2.288 -6.747 5.087 1.00 97.81 101 ASP A O 1
ATOM 721 N N . CYS A 1 102 ? -4.180 -7.446 6.072 1.00 97.62 102 CYS A N 1
ATOM 722 C CA . CYS A 1 102 ? -3.535 -8.120 7.189 1.00 97.62 102 CYS A CA 1
ATOM 723 C C . CYS A 1 102 ? -3.290 -9.614 6.933 1.00 97.62 102 CYS A C 1
ATOM 725 O O . CYS A 1 102 ? -2.380 -10.176 7.555 1.00 97.62 102 CYS A O 1
ATOM 727 N N . ASP A 1 103 ? -4.068 -10.250 6.056 1.00 96.75 103 ASP A N 1
ATOM 728 C CA . ASP A 1 103 ? -3.925 -11.642 5.627 1.00 96.75 103 ASP A CA 1
ATOM 729 C C . ASP A 1 103 ? -4.480 -11.824 4.207 1.00 96.75 103 ASP A C 1
ATOM 731 O O . ASP A 1 103 ? -5.656 -12.121 4.040 1.00 96.75 103 ASP A O 1
ATOM 735 N N . ASP A 1 104 ? -3.575 -11.791 3.226 1.00 96.06 104 ASP A N 1
ATOM 736 C C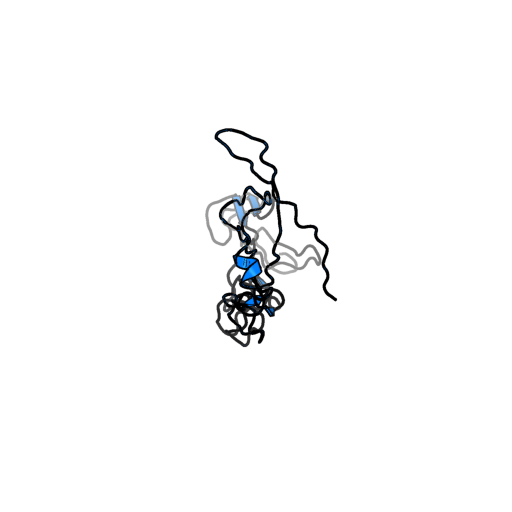A . ASP A 1 104 ? -3.781 -11.934 1.766 1.00 96.06 104 ASP A CA 1
ATOM 737 C C . ASP A 1 104 ? -4.379 -13.285 1.318 1.00 96.06 104 ASP A C 1
ATOM 739 O O . ASP A 1 104 ? -4.267 -13.723 0.171 1.00 96.06 104 ASP A O 1
ATOM 743 N N . SER A 1 105 ? -4.919 -14.050 2.259 1.00 97.50 105 SER A N 1
ATOM 744 C CA . SER A 1 105 ? -5.649 -15.286 2.026 1.00 97.50 105 SER A CA 1
ATOM 745 C C . SER A 1 105 ? -7.067 -15.279 2.606 1.00 97.50 105 SER A C 1
ATOM 747 O O . SER A 1 105 ? -7.796 -16.259 2.399 1.00 97.50 105 SER A O 1
ATOM 749 N N . ASP A 1 106 ? -7.468 -14.210 3.298 1.00 97.31 106 ASP A N 1
ATOM 750 C CA . ASP A 1 106 ? -8.777 -14.029 3.920 1.00 97.31 106 ASP A CA 1
ATOM 751 C C . ASP A 1 106 ? -9.369 -12.636 3.597 1.00 97.31 106 ASP A C 1
ATOM 753 O O . ASP A 1 106 ? -9.073 -11.665 4.297 1.00 97.31 106 ASP A O 1
ATOM 757 N N . PRO A 1 107 ? -10.344 -12.548 2.664 1.00 97.12 107 PRO A N 1
ATOM 758 C CA . PRO A 1 107 ? -10.892 -11.278 2.166 1.00 97.12 107 PRO A CA 1
ATOM 759 C C . PRO A 1 107 ? -11.759 -10.520 3.191 1.00 97.12 107 PRO A C 1
ATOM 761 O O . PRO A 1 107 ? -12.494 -9.585 2.858 1.00 97.12 107 PRO A O 1
ATOM 764 N N . LEU A 1 108 ? -11.800 -10.995 4.438 1.00 96.44 108 LEU A N 1
ATOM 765 C CA . LEU A 1 108 ? -12.466 -10.352 5.568 1.00 96.44 108 LEU A CA 1
ATOM 766 C C . LEU A 1 108 ? -11.469 -9.776 6.584 1.00 96.44 108 LEU A C 1
ATOM 768 O O . LEU A 1 108 ? -11.913 -9.214 7.589 1.00 96.44 108 LEU A O 1
ATOM 772 N N . LEU A 1 109 ? -10.158 -9.906 6.354 1.00 97.12 109 LEU A N 1
ATOM 773 C CA . LEU A 1 109 ? -9.106 -9.536 7.297 1.00 97.12 109 LEU A CA 1
ATOM 774 C C . LEU A 1 109 ? -8.203 -8.417 6.751 1.00 97.12 109 LEU A C 1
ATOM 776 O O . LEU A 1 109 ? -6.997 -8.566 6.620 1.00 97.12 109 LEU A O 1
ATOM 780 N N . PHE A 1 110 ? -8.789 -7.237 6.558 1.00 97.62 110 PHE A N 1
ATOM 781 C CA . PHE A 1 110 ? -8.095 -5.996 6.188 1.00 97.62 110 PHE A CA 1
ATOM 782 C C . PHE A 1 110 ? -8.315 -4.900 7.244 1.00 97.62 110 PHE A C 1
ATOM 784 O O . PHE A 1 110 ? -9.263 -4.955 8.036 1.00 97.62 110 PHE A O 1
ATOM 791 N N . ILE A 1 111 ? -7.469 -3.867 7.283 1.00 97.88 111 ILE A N 1
ATOM 792 C CA . ILE A 1 111 ? -7.604 -2.763 8.248 1.00 97.88 111 ILE A CA 1
ATOM 793 C C . ILE A 1 111 ? -8.946 -2.047 8.042 1.00 97.88 111 ILE A C 1
ATOM 795 O O . ILE A 1 111 ? -9.268 -1.542 6.969 1.00 97.88 111 ILE A O 1
ATOM 799 N N . GLY A 1 112 ? -9.723 -1.937 9.118 1.00 96.00 112 GLY A N 1
ATOM 800 C CA . GLY A 1 112 ? -11.064 -1.358 9.115 1.00 96.00 112 GLY A CA 1
ATOM 801 C C . GLY A 1 112 ? -12.185 -2.369 8.869 1.00 96.00 112 GLY A C 1
ATOM 802 O O . GLY A 1 112 ? -13.352 -1.992 9.017 1.00 96.00 112 GLY A O 1
ATOM 803 N N . ALA A 1 113 ? -11.870 -3.630 8.555 1.00 97.25 113 ALA A N 1
ATOM 804 C CA . ALA A 1 113 ? -12.858 -4.700 8.504 1.00 97.25 113 ALA A CA 1
ATOM 805 C C . ALA A 1 113 ? -13.545 -4.864 9.866 1.00 97.25 113 ALA A C 1
ATOM 807 O O . ALA A 1 113 ? -12.914 -4.731 10.917 1.00 97.25 113 ALA A O 1
ATOM 808 N N . ALA A 1 114 ? -14.851 -5.142 9.848 1.00 96.06 114 ALA A N 1
ATOM 809 C CA . ALA A 1 114 ? -15.605 -5.404 11.068 1.00 96.06 114 ALA A CA 1
ATOM 810 C C . ALA A 1 114 ? -15.158 -6.730 11.695 1.00 96.06 114 ALA A C 1
ATOM 812 O O . ALA A 1 114 ? -14.994 -7.727 10.994 1.00 96.06 114 ALA A O 1
ATOM 813 N N . CYS A 1 115 ? -15.021 -6.756 13.015 1.00 96.25 115 CYS A N 1
ATOM 814 C CA . CYS A 1 115 ? -14.642 -7.952 13.761 1.00 96.25 115 CYS A CA 1
ATOM 815 C C . CYS A 1 115 ? -15.422 -8.032 15.089 1.00 96.25 115 CYS A C 1
ATOM 817 O O . CYS A 1 115 ? -16.362 -7.267 15.289 1.00 96.25 115 CYS A O 1
ATOM 819 N N . ASP A 1 116 ? -15.100 -9.000 15.948 1.00 94.12 116 ASP A N 1
ATOM 820 C CA . ASP A 1 116 ? -15.630 -9.121 17.316 1.00 94.12 116 ASP A CA 1
ATOM 821 C C . ASP A 1 116 ? -14.445 -9.429 18.237 1.00 94.12 116 ASP A C 1
ATOM 823 O O . ASP A 1 116 ? -13.806 -10.479 18.092 1.00 94.12 116 ASP A O 1
ATOM 827 N N . ASP A 1 117 ? -14.102 -8.500 19.130 1.00 92.44 117 ASP A N 1
ATOM 828 C CA . ASP A 1 117 ? -12.974 -8.665 20.058 1.00 92.44 117 ASP A CA 1
ATOM 829 C C . ASP A 1 117 ? -13.351 -9.481 21.311 1.00 92.44 117 ASP A C 1
ATOM 831 O O . ASP A 1 117 ? -12.495 -9.816 22.138 1.00 92.44 117 ASP A O 1
ATOM 835 N N . GLY A 1 118 ? -14.628 -9.860 21.428 1.00 93.44 118 GLY A N 1
ATOM 836 C CA . GLY A 1 118 ? -15.186 -10.636 22.525 1.00 93.44 118 GLY A CA 1
ATOM 837 C C . GLY A 1 118 ? -15.443 -9.832 23.800 1.00 93.44 118 GLY A C 1
ATOM 838 O O . GLY A 1 118 ? -15.903 -10.422 24.788 1.00 93.44 118 GLY A O 1
ATOM 839 N N . ASP A 1 119 ? -15.173 -8.523 23.823 1.00 89.62 119 ASP A N 1
ATOM 840 C CA . ASP A 1 119 ? -15.549 -7.652 24.930 1.00 89.62 119 ASP A CA 1
ATOM 841 C C . ASP A 1 119 ? -17.001 -7.167 24.740 1.00 89.62 119 ASP A C 1
ATOM 843 O O . ASP A 1 119 ? -17.309 -6.369 23.863 1.00 89.62 119 ASP A O 1
ATOM 847 N N . PRO A 1 120 ? -17.959 -7.577 25.590 1.00 89.44 120 PRO A N 1
ATOM 848 C CA . PRO A 1 120 ? -19.338 -7.101 25.475 1.00 89.44 120 PRO A CA 1
ATOM 849 C C . PRO A 1 120 ? -19.512 -5.601 25.801 1.00 89.44 120 PRO A C 1
ATOM 851 O O . PRO A 1 120 ? -20.643 -5.098 25.765 1.00 89.44 120 PRO A O 1
ATOM 854 N N . TYR A 1 121 ? -18.446 -4.901 26.204 1.00 84.56 121 TYR A N 1
ATOM 855 C CA . TYR A 1 121 ? -18.448 -3.487 26.585 1.00 84.56 121 TYR A CA 1
ATOM 856 C C . TYR A 1 121 ? -17.811 -2.551 25.553 1.00 84.56 121 TYR A C 1
ATOM 858 O O . TYR A 1 121 ? -17.922 -1.329 25.720 1.00 84.56 121 TYR A O 1
ATOM 866 N N . SER A 1 122 ? -17.165 -3.077 24.516 1.00 89.25 122 SER A N 1
ATOM 867 C CA . SER A 1 122 ? -16.763 -2.317 23.336 1.00 89.25 122 SER A CA 1
ATOM 868 C C . SER A 1 122 ? -17.940 -2.160 22.365 1.00 89.25 122 SER A C 1
ATOM 870 O O . SER A 1 122 ? -18.922 -2.904 22.383 1.00 89.25 122 SER A O 1
ATOM 872 N N . GLU A 1 123 ? -17.895 -1.104 21.552 1.00 88.81 123 GLU A N 1
ATOM 873 C CA . GLU A 1 123 ? -18.764 -0.966 20.384 1.00 88.81 123 GLU A CA 1
ATOM 874 C C . GLU A 1 123 ? -17.898 -0.682 19.147 1.00 88.81 123 GLU A C 1
ATOM 876 O O . GLU A 1 123 ? -16.853 -0.039 19.255 1.00 88.81 123 GLU A O 1
ATOM 881 N N . PHE A 1 124 ? -18.383 -1.076 17.964 1.00 91.25 124 PHE A N 1
ATOM 882 C CA . PHE A 1 124 ? -17.728 -0.852 16.665 1.00 91.25 124 PHE A CA 1
ATOM 883 C C . PHE A 1 124 ? -16.316 -1.438 16.561 1.00 91.25 124 PHE A C 1
ATOM 885 O O . PHE A 1 124 ? -15.363 -0.721 16.247 1.00 91.25 124 PHE A O 1
ATOM 892 N N . ASP A 1 125 ? -16.207 -2.736 16.804 1.00 95.12 125 ASP A N 1
ATOM 893 C CA . ASP A 1 125 ? -14.954 -3.467 16.678 1.00 95.12 125 ASP A CA 1
ATOM 894 C C . ASP A 1 125 ? -14.502 -3.511 15.220 1.00 95.12 125 ASP A C 1
ATOM 896 O O . ASP A 1 125 ? -15.280 -3.808 14.303 1.00 95.12 125 ASP A O 1
ATOM 900 N N . ALA A 1 126 ? -13.231 -3.189 15.016 1.00 96.69 126 ALA A N 1
ATOM 901 C CA . ALA A 1 126 ? -12.607 -3.220 13.710 1.00 96.69 126 ALA A CA 1
ATOM 902 C C . ALA A 1 126 ? -11.153 -3.677 13.812 1.00 96.69 126 ALA A C 1
ATOM 904 O O . ALA A 1 126 ? -10.494 -3.485 14.839 1.00 96.69 126 ALA A O 1
ATOM 905 N N . ILE A 1 127 ? -10.654 -4.259 12.726 1.00 97.81 127 ILE A N 1
ATOM 906 C CA . ILE A 1 127 ? -9.235 -4.562 12.565 1.00 97.81 127 ILE A CA 1
ATOM 907 C C . ILE A 1 127 ? -8.460 -3.242 12.509 1.00 97.81 127 ILE A C 1
ATOM 909 O O . ILE A 1 127 ? -8.772 -2.356 11.712 1.00 97.81 127 ILE A O 1
ATOM 913 N N . ASP A 1 128 ? -7.469 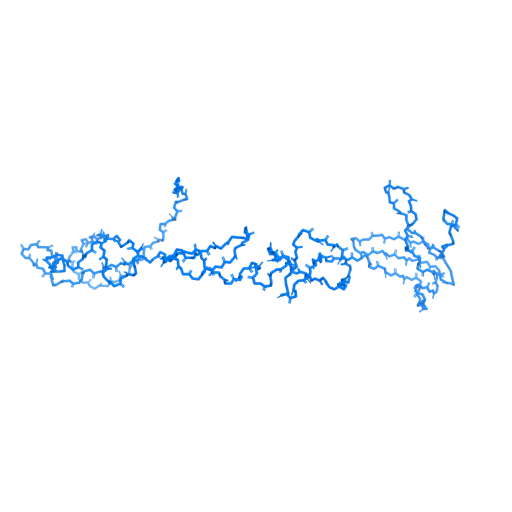-3.080 13.378 1.00 96.00 128 ASP A N 1
ATOM 914 C CA . ASP A 1 128 ? -6.632 -1.884 13.437 1.00 96.00 128 ASP A CA 1
ATOM 915 C C . ASP A 1 128 ? -5.327 -2.023 12.635 1.00 96.00 128 ASP A C 1
ATOM 917 O O . ASP A 1 128 ? -5.051 -3.045 12.017 1.00 96.00 128 ASP A O 1
ATOM 921 N N . ILE A 1 129 ? -4.489 -0.980 12.661 1.00 95.12 129 ILE A N 1
ATOM 922 C CA . ILE A 1 129 ? -3.197 -0.951 11.950 1.00 95.12 129 ILE A CA 1
ATOM 923 C C . ILE A 1 129 ? -2.184 -1.995 12.451 1.00 95.12 129 ILE A C 1
ATOM 925 O O . ILE A 1 129 ? -1.164 -2.224 11.807 1.00 95.12 129 ILE A O 1
ATOM 929 N N . ALA A 1 130 ? -2.421 -2.598 13.617 1.00 95.56 130 ALA A N 1
ATOM 930 C CA . ALA A 1 130 ? -1.615 -3.700 14.128 1.00 95.56 130 ALA A CA 1
ATOM 931 C C . ALA A 1 130 ? -2.177 -5.067 13.708 1.00 95.56 130 ALA A C 1
ATOM 933 O O . ALA A 1 130 ? -1.672 -6.089 14.176 1.00 95.56 130 ALA A O 1
ATOM 934 N N . CYS A 1 131 ? -3.196 -5.089 12.841 1.00 96.50 131 CYS A N 1
ATOM 935 C CA . CYS A 1 131 ? -3.917 -6.285 12.428 1.00 96.50 131 CYS A CA 1
ATOM 936 C C . CYS A 1 131 ? -4.558 -7.018 13.608 1.00 96.50 131 CYS A C 1
ATOM 938 O O . CYS A 1 131 ? -4.620 -8.246 13.656 1.00 96.50 131 CYS A O 1
ATOM 940 N N . THR A 1 132 ? -5.021 -6.247 14.591 1.00 96.62 132 THR A N 1
ATOM 941 C CA . THR A 1 132 ? -5.718 -6.764 15.763 1.00 96.62 132 THR A CA 1
ATOM 942 C C . THR A 1 132 ? -7.149 -6.263 15.793 1.00 96.62 132 THR A C 1
ATOM 944 O O . THR A 1 132 ? -7.421 -5.111 15.461 1.00 96.62 132 THR A O 1
ATOM 947 N N . CYS A 1 133 ? -8.075 -7.141 16.177 1.00 96.88 133 CYS A N 1
ATOM 948 C CA . CYS A 1 133 ? -9.450 -6.736 16.413 1.00 96.88 133 CYS A CA 1
ATOM 949 C C . CYS A 1 133 ? -9.513 -5.927 17.708 1.00 96.88 133 CYS A C 1
ATOM 951 O O . CYS A 1 133 ? -9.241 -6.466 18.783 1.00 96.88 133 CYS A O 1
ATOM 953 N N . THR A 1 134 ? -9.848 -4.644 17.591 1.00 95.25 134 THR A N 1
ATOM 954 C CA . THR A 1 134 ? -9.914 -3.729 18.728 1.00 95.25 134 THR A CA 1
ATOM 955 C C . THR A 1 134 ? -11.257 -3.009 18.734 1.00 95.25 134 THR A C 1
ATOM 957 O O . THR A 1 134 ? -11.621 -2.317 17.780 1.00 95.25 134 THR A O 1
ATOM 960 N N . GLY A 1 135 ? -11.978 -3.122 19.843 1.00 92.19 135 GLY A N 1
ATOM 961 C CA . GLY A 1 135 ? -13.210 -2.402 20.097 1.00 92.19 135 GLY A CA 1
ATOM 962 C C . GLY A 1 135 ? -13.017 -0.962 20.572 1.00 92.19 135 GLY A C 1
ATOM 963 O O . GLY A 1 135 ? -12.008 -0.589 21.184 1.00 92.19 135 GLY A O 1
ATOM 964 N N . LYS A 1 136 ? -14.009 -0.101 20.308 1.00 88.19 136 LYS A N 1
ATOM 965 C CA . LYS A 1 136 ? -13.972 1.312 20.707 1.00 88.19 136 LYS A CA 1
ATOM 966 C C . LYS A 1 136 ? -14.795 1.563 21.965 1.00 88.19 136 LYS A C 1
ATOM 968 O O . LYS A 1 136 ? -16.003 1.346 22.011 1.00 88.19 136 LYS A O 1
ATOM 973 N N . PHE A 1 137 ? -14.153 2.149 22.972 1.00 82.94 137 PHE A N 1
ATOM 974 C CA . PHE A 1 137 ? -14.823 2.577 24.199 1.00 82.94 137 PHE A CA 1
ATOM 975 C C . PHE A 1 137 ? -15.257 4.042 24.116 1.00 82.94 137 PHE A C 1
ATOM 977 O O . PHE A 1 137 ? -14.454 4.940 23.849 1.00 82.94 137 PHE A O 1
ATOM 984 N N . TYR A 1 138 ? -16.523 4.310 24.434 1.00 78.62 138 TYR A N 1
ATOM 985 C CA . TYR A 1 138 ? -17.029 5.672 24.589 1.00 78.62 138 TYR A CA 1
ATOM 986 C C . TYR A 1 138 ? -17.097 6.051 26.067 1.00 78.62 138 TYR A C 1
ATOM 988 O O . TYR A 1 138 ? -17.958 5.595 26.820 1.00 78.62 138 TYR A O 1
ATOM 996 N N . ALA A 1 139 ? -16.210 6.951 26.488 1.00 67.75 139 ALA A N 1
ATOM 997 C CA . ALA A 1 139 ? -16.323 7.588 27.791 1.00 67.75 139 ALA A CA 1
ATOM 998 C C . ALA A 1 139 ? -17.372 8.707 27.720 1.00 67.75 139 ALA A C 1
ATOM 1000 O O . ALA A 1 139 ? -17.111 9.783 27.181 1.00 67.75 139 ALA A O 1
ATOM 1001 N N . ILE A 1 140 ? -18.564 8.473 28.274 1.00 66.12 140 ILE A N 1
ATOM 1002 C CA . ILE A 1 140 ? -19.570 9.531 28.422 1.00 66.12 140 ILE A CA 1
ATOM 1003 C C . ILE A 1 140 ? -19.420 10.156 29.810 1.00 66.12 140 ILE A C 1
ATOM 1005 O O . ILE A 1 140 ? 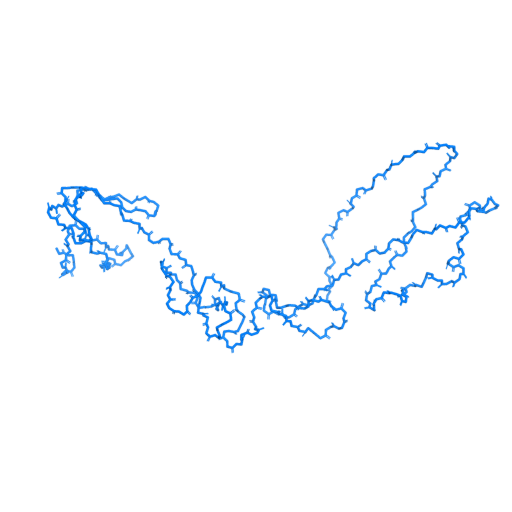-19.629 9.502 30.835 1.00 66.12 140 ILE A O 1
ATOM 1009 N N . GLU A 1 141 ? -19.085 11.446 29.855 1.00 62.47 141 GLU A N 1
ATOM 1010 C CA . GLU A 1 141 ? -19.130 12.229 31.088 1.00 62.47 141 GLU A CA 1
ATOM 1011 C C . GLU A 1 141 ? -20.567 12.720 31.321 1.00 62.47 141 GLU A C 1
ATOM 1013 O O . GLU A 1 141 ? -21.015 13.717 30.755 1.00 62.47 141 GLU A O 1
ATOM 1018 N N . ALA A 1 142 ? -21.316 12.016 32.168 1.00 59.62 142 ALA A N 1
ATOM 1019 C CA . ALA A 1 142 ? -22.630 12.479 32.595 1.00 59.62 142 ALA A CA 1
ATOM 1020 C C . ALA A 1 142 ? -22.480 13.562 33.676 1.00 59.62 142 ALA A C 1
ATOM 1022 O O . ALA A 1 142 ? -22.076 13.278 34.805 1.00 59.62 142 ALA A O 1
ATOM 1023 N N . ARG A 1 143 ? -22.847 14.808 33.353 1.00 60.66 143 ARG A N 1
ATOM 1024 C CA . ARG A 1 143 ? -22.986 15.885 34.345 1.00 60.66 143 ARG A CA 1
ATOM 1025 C C . ARG A 1 143 ? -24.429 15.966 34.814 1.00 60.66 143 ARG A C 1
ATOM 1027 O O . ARG A 1 143 ? -25.301 16.435 34.089 1.00 60.66 143 ARG A O 1
ATOM 1034 N N . VAL A 1 144 ? -24.677 15.516 36.040 1.00 60.75 144 VAL A N 1
ATOM 1035 C CA . VAL A 1 144 ? -25.992 15.634 36.677 1.00 60.75 144 VAL A CA 1
ATOM 1036 C C . VAL A 1 144 ? -26.078 16.993 37.369 1.00 60.75 144 VAL A C 1
ATOM 1038 O O . VAL A 1 144 ? -25.346 17.260 38.320 1.00 60.75 144 VAL A O 1
ATOM 1041 N N . PHE A 1 145 ? -26.976 17.857 36.895 1.00 56.94 145 PHE A N 1
ATOM 1042 C CA . PHE A 1 145 ? -27.333 19.090 37.594 1.00 56.94 145 PHE A CA 1
ATOM 1043 C C . PHE A 1 145 ? -28.522 18.805 38.510 1.00 56.94 145 PHE A C 1
ATOM 1045 O O . PHE A 1 145 ? -29.621 18.507 38.045 1.00 56.94 145 PHE A O 1
ATOM 1052 N N . LEU A 1 146 ? -28.299 18.874 39.821 1.00 59.84 146 LEU A N 1
ATOM 1053 C CA . LEU A 1 146 ? -29.368 18.745 40.806 1.00 59.84 146 LEU A CA 1
ATOM 1054 C C . LEU A 1 146 ? -30.181 20.047 40.819 1.00 59.84 146 LEU A C 1
ATOM 1056 O O . LEU A 1 146 ? -29.724 21.056 41.348 1.00 59.84 146 LEU A O 1
ATOM 1060 N N . ASN A 1 147 ? -31.381 20.027 40.237 1.00 52.84 147 ASN A N 1
ATOM 1061 C CA . ASN A 1 147 ? -32.356 21.106 40.384 1.00 52.84 147 ASN A CA 1
ATOM 1062 C C . ASN A 1 147 ? -33.372 20.703 41.458 1.00 52.84 147 ASN A C 1
ATOM 1064 O O . ASN A 1 147 ? -34.272 19.909 41.198 1.00 52.84 147 ASN A O 1
ATOM 1068 N N . GLY A 1 148 ? -33.216 21.247 42.665 1.00 59.53 148 GLY A N 1
ATOM 1069 C CA . GLY A 1 148 ? -34.169 21.099 43.766 1.00 59.53 148 GLY A CA 1
ATOM 1070 C C . GLY A 1 148 ? -34.603 22.464 44.308 1.00 59.53 148 GLY A C 1
ATOM 1071 O O . GLY A 1 148 ? -33.837 23.429 44.200 1.00 59.53 148 GLY A O 1
ATOM 1072 N N . PRO A 1 149 ? -35.815 22.588 44.886 1.00 62.12 149 PRO A N 1
ATOM 1073 C CA . PRO A 1 149 ? -36.256 23.832 45.507 1.00 62.12 149 PRO A CA 1
ATOM 1074 C C . PRO A 1 149 ? -35.264 24.252 46.600 1.00 62.12 149 PRO A C 1
ATOM 1076 O O . PRO A 1 149 ? -34.832 23.439 47.418 1.00 62.12 149 PRO A O 1
ATOM 1079 N N . TYR A 1 150 ? -34.868 25.523 46.601 1.00 65.69 150 TYR A N 1
ATOM 1080 C CA . TYR A 1 150 ? -33.979 26.065 47.625 1.00 65.69 150 TYR A CA 1
ATOM 1081 C C . TYR A 1 150 ? -34.693 26.103 48.979 1.00 65.69 150 TYR A C 1
ATOM 1083 O O . TYR A 1 150 ? -35.794 26.649 49.084 1.00 65.69 150 TYR A O 1
ATOM 1091 N N . VAL A 1 151 ? -34.069 25.546 50.018 1.00 68.19 151 VAL A N 1
ATOM 1092 C CA . VAL A 1 151 ? -34.621 25.540 51.374 1.00 68.19 151 VAL A CA 1
ATOM 1093 C C . VAL A 1 151 ? -33.858 26.546 52.231 1.00 68.19 151 VAL A C 1
ATOM 1095 O O . VAL A 1 151 ? -32.710 26.333 52.621 1.00 68.19 151 VAL A O 1
ATOM 1098 N N . SER A 1 152 ? -34.509 27.671 52.523 1.00 75.12 152 SER A N 1
ATOM 1099 C CA . SER A 1 152 ? -33.882 28.843 53.146 1.00 75.12 152 SER A CA 1
ATOM 1100 C C . SER A 1 152 ? -33.465 28.650 54.605 1.00 75.12 152 SER A C 1
ATOM 1102 O O . SER A 1 152 ? -32.567 29.342 55.069 1.00 75.12 152 SER A O 1
ATOM 1104 N N . ASN A 1 153 ? -34.073 27.711 55.334 1.00 73.50 153 ASN A N 1
ATOM 1105 C CA . ASN A 1 153 ? -33.739 27.447 56.738 1.00 73.50 153 ASN A CA 1
ATOM 1106 C C . ASN A 1 153 ? -32.490 26.568 56.924 1.00 73.50 153 ASN A C 1
ATOM 1108 O O . ASN A 1 153 ? -31.965 26.495 58.031 1.00 73.50 153 ASN A O 1
ATOM 1112 N N . VAL A 1 154 ? -32.012 25.918 55.861 1.00 67.44 154 VAL A N 1
ATOM 1113 C CA . VAL A 1 154 ? -30.758 25.146 55.857 1.00 67.44 154 VAL A CA 1
ATOM 1114 C C . VAL A 1 154 ? -29.754 25.664 54.826 1.00 67.44 154 VAL A C 1
ATOM 1116 O O . VAL A 1 154 ? -28.676 25.099 54.703 1.00 67.44 154 VAL A O 1
ATOM 1119 N N . SER A 1 155 ? -30.083 26.740 54.100 1.00 61.25 155 SER A N 1
ATOM 1120 C CA . SER A 1 155 ? -29.255 27.346 53.044 1.00 61.25 155 SER A CA 1
ATOM 1121 C C . SER A 1 155 ? -28.768 26.362 51.971 1.00 61.25 155 SER A C 1
ATOM 1123 O O . SER A 1 155 ? -27.713 26.562 51.370 1.00 61.25 155 SER A O 1
ATOM 1125 N N . LEU A 1 156 ? -29.538 25.304 51.709 1.00 60.78 156 LEU A N 1
ATOM 1126 C CA . LEU A 1 156 ? -29.188 24.225 50.783 1.00 60.78 156 LEU A CA 1
ATOM 1127 C C . LEU A 1 156 ? -30.315 24.001 49.768 1.00 60.78 156 LEU A C 1
ATOM 1129 O O . LEU A 1 156 ? -31.493 24.209 50.064 1.00 60.78 156 LEU A O 1
ATOM 1133 N N . MET A 1 157 ? -29.960 23.562 48.558 1.00 64.56 157 MET A N 1
ATOM 1134 C CA . MET A 1 157 ? -30.939 22.997 47.624 1.00 64.56 157 MET A CA 1
ATOM 1135 C C . MET A 1 157 ? -31.440 21.663 48.184 1.00 64.56 157 MET A C 1
ATOM 1137 O O . MET A 1 157 ? -30.639 20.871 48.683 1.00 64.56 157 MET A O 1
ATOM 1141 N N . ARG A 1 158 ? -32.757 21.421 48.139 1.00 60.66 158 ARG A N 1
ATOM 1142 C CA . ARG A 1 158 ? -33.345 20.166 48.618 1.00 60.66 158 ARG A CA 1
ATOM 1143 C C . ARG A 1 158 ? -32.846 19.017 47.743 1.00 60.66 158 ARG A C 1
ATOM 1145 O O . ARG A 1 158 ? -33.176 18.928 46.564 1.00 60.66 158 ARG A O 1
ATOM 1152 N N . ASP A 1 159 ? -31.998 18.181 48.320 1.00 63.59 159 ASP A N 1
ATOM 1153 C CA . ASP A 1 159 ? -31.317 17.088 47.630 1.00 63.59 159 ASP A CA 1
ATOM 1154 C C . ASP A 1 159 ? -32.132 15.790 47.722 1.00 63.59 159 ASP A C 1
ATOM 1156 O O . ASP A 1 159 ? -31.683 14.756 48.226 1.00 63.59 159 ASP A O 1
ATOM 1160 N N . ASP A 1 160 ? -33.387 15.880 47.282 1.00 60.38 160 ASP A N 1
ATOM 1161 C CA . ASP A 1 160 ? -34.362 14.791 47.385 1.00 60.38 160 ASP A CA 1
ATOM 1162 C C . ASP A 1 160 ? -33.925 13.566 46.548 1.00 60.38 160 ASP A C 1
ATOM 1164 O O . ASP A 1 160 ? -34.232 12.427 46.895 1.00 60.38 160 ASP A O 1
ATOM 1168 N N . LEU A 1 161 ? -33.121 13.783 45.496 1.00 54.25 161 LEU A N 1
ATOM 1169 C CA . LEU A 1 161 ? -32.537 12.730 44.653 1.00 54.25 161 LEU A CA 1
ATOM 1170 C C . LEU A 1 161 ? -31.503 11.868 45.396 1.00 54.25 161 LEU A C 1
ATOM 1172 O O . LEU A 1 161 ? -31.455 10.654 45.184 1.00 54.25 161 LEU A O 1
ATOM 1176 N N . ARG A 1 162 ? -30.698 12.457 46.292 1.00 56.03 162 ARG A N 1
ATOM 1177 C CA . ARG A 1 162 ? -29.754 11.700 47.130 1.00 56.03 162 ARG A CA 1
ATOM 1178 C C . ARG A 1 162 ? -30.453 11.055 48.329 1.00 56.03 162 ARG A C 1
ATOM 1180 O O . ARG A 1 162 ? -30.102 9.934 48.689 1.00 56.03 162 ARG A O 1
ATOM 1187 N N . ALA A 1 163 ? -31.475 11.707 48.893 1.00 56.62 163 ALA A N 1
ATOM 1188 C CA . ALA A 1 163 ? -32.309 11.141 49.961 1.00 56.62 163 ALA A CA 1
ATOM 1189 C C . ALA A 1 163 ? -33.105 9.900 49.509 1.00 56.62 163 ALA A C 1
ATOM 1191 O O . ALA A 1 163 ? -33.373 9.018 50.320 1.00 56.62 163 ALA A O 1
ATOM 1192 N N . ALA A 1 164 ? -33.433 9.810 48.216 1.00 58.97 164 ALA A N 1
ATOM 1193 C CA . ALA A 1 164 ? -34.086 8.655 47.601 1.00 58.97 164 ALA A CA 1
ATOM 1194 C C . ALA A 1 164 ? -33.113 7.592 47.041 1.00 58.97 164 ALA A C 1
ATOM 1196 O O . ALA A 1 164 ? -33.566 6.647 46.401 1.00 58.97 164 ALA A O 1
ATOM 1197 N N . SER A 1 165 ? -31.792 7.740 47.228 1.00 54.00 165 SER A N 1
ATOM 1198 C CA . SER A 1 165 ? -30.764 6.843 46.657 1.00 54.00 165 SER A CA 1
ATOM 1199 C C . SER A 1 165 ? -30.817 6.697 45.124 1.00 54.00 165 SER A C 1
ATOM 1201 O O . SER A 1 165 ? -30.302 5.729 44.574 1.00 54.00 165 SER A O 1
ATOM 1203 N N . LEU A 1 166 ? -31.403 7.668 44.415 1.00 51.75 166 LEU A N 1
ATOM 1204 C CA . LEU A 1 166 ? -31.563 7.631 42.954 1.00 51.75 166 LEU A CA 1
ATOM 1205 C C . LEU A 1 166 ? -30.305 8.085 42.197 1.00 51.75 166 LEU A C 1
ATOM 1207 O O . LEU A 1 166 ? -30.178 7.832 41.003 1.00 51.75 166 LEU A O 1
ATOM 1211 N N . CYS A 1 167 ? -29.344 8.699 42.891 1.00 50.38 167 CYS A N 1
ATOM 1212 C CA . CYS A 1 167 ? -27.963 8.800 42.419 1.00 50.38 167 CYS A CA 1
ATOM 1213 C C . CYS A 1 167 ? -27.209 7.529 42.834 1.00 50.38 167 CYS A C 1
ATOM 1215 O O . CYS A 1 167 ? -26.424 7.528 43.784 1.00 50.38 167 CYS A O 1
ATOM 1217 N N . HIS A 1 168 ? -27.493 6.419 42.158 1.00 43.34 168 HIS A N 1
ATOM 1218 C CA . HIS A 1 168 ? -26.733 5.185 42.337 1.00 43.34 168 HIS A CA 1
ATOM 1219 C C . HIS A 1 168 ? -25.351 5.382 41.700 1.00 43.34 168 HIS A C 1
ATOM 1221 O O . HIS A 1 168 ? -25.245 5.883 40.580 1.00 43.34 168 HIS A O 1
ATOM 1227 N N . SER A 1 169 ? -24.274 4.972 42.373 1.00 47.47 169 SER A N 1
ATOM 1228 C CA . SER A 1 169 ? -22.917 4.964 41.792 1.00 47.47 169 SER A CA 1
ATOM 1229 C C . SER A 1 169 ? -22.777 4.005 40.595 1.00 47.47 169 SER A C 1
ATOM 1231 O O . SER A 1 169 ? -21.725 3.949 39.964 1.00 47.47 169 SER A O 1
ATOM 1233 N N . GLN A 1 170 ? -23.848 3.280 40.264 1.00 43.66 170 GLN A N 1
ATOM 1234 C CA . GLN A 1 170 ? -24.034 2.495 39.044 1.00 43.66 170 GLN A CA 1
ATOM 1235 C C . GLN A 1 170 ? -25.395 2.891 38.440 1.00 43.66 170 GLN A C 1
ATOM 1237 O O . GLN A 1 170 ? -26.461 2.497 38.902 1.00 43.66 170 GLN A O 1
ATOM 1242 N N . ASN A 1 171 ? -25.384 3.765 37.446 1.00 44.06 171 ASN A N 1
ATOM 1243 C CA . ASN A 1 171 ? -26.609 4.245 36.815 1.00 44.06 171 ASN A CA 1
ATOM 1244 C C . ASN A 1 171 ? -27.352 3.068 36.130 1.00 44.06 171 ASN A C 1
ATOM 1246 O O . ASN A 1 171 ? -26.749 2.440 35.263 1.00 44.06 171 ASN A O 1
ATOM 1250 N N . PRO A 1 172 ? -28.628 2.761 36.448 1.00 42.44 172 PRO A N 1
ATOM 1251 C CA . PRO A 1 172 ? -29.358 1.642 35.834 1.00 42.44 172 PRO A CA 1
ATOM 1252 C C . PRO A 1 172 ? -29.707 1.862 34.350 1.00 42.44 172 PRO A C 1
ATOM 1254 O O . PRO A 1 172 ? -30.158 0.933 33.688 1.00 42.44 172 PRO A O 1
ATOM 1257 N N . PHE A 1 173 ? -29.499 3.075 33.822 1.00 42.56 173 PHE A N 1
ATOM 1258 C CA . PHE A 1 173 ? -29.746 3.425 32.416 1.00 42.56 173 PHE A CA 1
ATOM 1259 C C . PHE A 1 173 ? -28.474 3.562 31.571 1.00 42.56 173 PHE A C 1
ATOM 1261 O O . PHE A 1 173 ? -28.554 3.958 30.410 1.00 42.56 173 PHE A O 1
ATOM 1268 N N . LEU A 1 174 ? -27.301 3.260 32.128 1.00 42.75 174 LEU A N 1
ATOM 1269 C CA . LEU A 1 174 ? -26.063 3.180 31.359 1.00 42.75 174 LEU A CA 1
ATOM 1270 C C . LEU A 1 174 ? -25.680 1.707 31.230 1.00 42.75 174 LEU A C 1
ATOM 1272 O O . LEU A 1 174 ? -25.774 0.958 32.202 1.00 42.75 174 LEU A O 1
ATOM 1276 N N . ARG A 1 175 ? -25.267 1.296 30.024 1.00 41.53 175 ARG A N 1
ATOM 1277 C CA . ARG A 1 175 ? -24.704 -0.039 29.785 1.00 41.53 175 ARG A CA 1
ATOM 1278 C C . ARG A 1 175 ? -23.608 -0.325 30.834 1.00 41.53 175 ARG A C 1
ATOM 1280 O O . ARG A 1 175 ? -22.936 0.623 31.264 1.00 41.53 175 ARG A O 1
ATOM 1287 N N . PRO A 1 176 ? -23.422 -1.579 31.284 1.00 40.59 176 PRO A N 1
ATOM 1288 C CA . PRO A 1 176 ? -22.365 -1.886 32.243 1.00 40.59 176 PRO A CA 1
ATOM 1289 C C . PRO A 1 176 ? -21.016 -1.438 31.654 1.00 40.59 176 PRO A C 1
ATOM 1291 O O . PRO A 1 176 ? -20.721 -1.764 30.515 1.00 40.59 176 PRO A O 1
ATOM 1294 N N . GLY A 1 177 ? -20.251 -0.614 32.381 1.00 42.16 177 GLY A N 1
ATOM 1295 C CA . GLY A 1 177 ? -18.969 -0.059 31.907 1.00 42.16 177 GLY A CA 1
ATOM 1296 C C . GLY A 1 177 ? -18.805 1.457 32.082 1.00 42.16 177 GLY A C 1
ATOM 1297 O O . GLY A 1 177 ? -17.688 1.938 32.268 1.00 42.16 177 GLY A O 1
ATOM 1298 N N . LEU A 1 178 ? -19.893 2.233 32.146 1.00 40.72 178 LEU A N 1
ATOM 1299 C CA . LEU A 1 178 ? -19.794 3.674 32.413 1.00 40.72 178 LEU A CA 1
ATOM 1300 C C . LEU A 1 178 ? -19.642 3.994 33.907 1.00 40.72 178 LEU A C 1
ATOM 1302 O O . LEU A 1 178 ? -20.517 3.699 34.723 1.00 40.72 178 LEU A O 1
ATOM 1306 N N . ARG A 1 179 ? -18.563 4.703 34.264 1.00 40.56 179 ARG A N 1
ATOM 1307 C CA . ARG A 1 179 ? -18.375 5.294 35.600 1.00 40.56 179 ARG A CA 1
ATOM 1308 C C . ARG A 1 179 ? -18.827 6.754 35.600 1.00 40.56 179 ARG A C 1
ATOM 1310 O O . ARG A 1 179 ? -18.075 7.641 35.207 1.00 40.56 179 ARG A O 1
ATOM 1317 N N . ALA A 1 180 ? -20.030 7.028 36.095 1.00 39.81 180 ALA A N 1
ATOM 1318 C CA . ALA A 1 180 ? -20.437 8.399 36.392 1.00 39.81 180 ALA A CA 1
ATOM 1319 C C . ALA A 1 180 ? -19.731 8.884 37.673 1.00 39.81 180 ALA A C 1
ATOM 1321 O O . ALA A 1 180 ? -19.889 8.285 38.737 1.00 39.81 180 ALA A O 1
ATOM 1322 N N . ARG A 1 181 ? -18.963 9.980 37.600 1.00 41.38 181 ARG A N 1
ATOM 1323 C CA . ARG A 1 181 ? -18.506 10.699 38.801 1.00 41.38 181 ARG A CA 1
ATOM 1324 C C . ARG A 1 181 ? -19.492 11.824 39.098 1.00 41.38 181 ARG A C 1
ATOM 1326 O O . ARG A 1 181 ? -19.628 12.753 38.310 1.00 41.38 181 ARG A O 1
ATOM 1333 N N . CYS A 1 182 ? -20.152 11.770 40.251 1.00 40.38 182 CYS A N 1
ATOM 1334 C CA . CYS A 1 182 ? -20.876 12.929 40.766 1.00 40.38 182 CYS A CA 1
ATOM 1335 C C . CYS A 1 182 ? -19.849 13.972 41.231 1.00 40.38 182 CYS A C 1
ATOM 1337 O O . CYS A 1 182 ? -19.164 13.757 42.229 1.00 40.38 182 CYS A O 1
ATOM 1339 N N . ALA A 1 183 ? -19.713 15.085 40.508 1.00 39.78 183 ALA A N 1
ATOM 1340 C CA . ALA A 1 183 ? -18.874 16.208 40.920 1.00 39.78 183 ALA A CA 1
ATOM 1341 C C . ALA A 1 183 ? -19.749 17.379 41.388 1.00 39.78 183 ALA A C 1
ATOM 1343 O O . ALA A 1 183 ? -20.655 17.814 40.680 1.00 39.78 183 ALA A O 1
ATOM 1344 N N . HIS A 1 184 ? -19.457 17.918 42.574 1.00 39.06 184 HIS A N 1
ATOM 1345 C CA . HIS A 1 184 ? -20.104 19.122 43.094 1.00 39.06 184 HIS A CA 1
ATOM 1346 C C . HIS A 1 184 ? -19.287 20.365 42.713 1.00 39.06 184 HIS A C 1
ATOM 1348 O O . HIS A 1 184 ? -18.112 20.465 43.062 1.00 39.06 184 HIS A O 1
ATOM 1354 N N . ARG A 1 185 ? -19.911 21.363 42.076 1.00 37.59 185 ARG A N 1
ATOM 1355 C CA . ARG A 1 185 ? -19.435 22.756 42.138 1.00 37.59 185 ARG A CA 1
ATOM 1356 C C . ARG A 1 185 ? -20.495 23.601 42.828 1.00 37.59 185 ARG A C 1
ATOM 1358 O O . ARG A 1 185 ? -21.561 23.836 42.272 1.00 37.59 185 ARG A O 1
ATOM 1365 N N . TYR A 1 186 ? -20.178 24.078 44.026 1.00 34.47 186 TYR A N 1
ATOM 1366 C CA . TYR A 1 186 ? -20.944 25.129 44.686 1.00 34.47 186 TYR A CA 1
ATOM 1367 C C . TYR A 1 186 ? -20.414 26.485 44.211 1.00 34.47 186 TYR A C 1
ATOM 1369 O O . TYR A 1 186 ? -19.216 26.749 44.306 1.00 34.47 186 TYR A O 1
ATOM 1377 N N . ARG A 1 187 ? -21.291 27.351 43.696 1.00 36.91 187 ARG A N 1
ATOM 1378 C CA . ARG A 1 187 ? -20.995 28.778 43.512 1.00 36.91 187 ARG A CA 1
ATOM 1379 C C . ARG A 1 187 ? -21.901 29.554 44.458 1.00 36.91 187 ARG A C 1
ATOM 1381 O O . ARG A 1 187 ? -23.115 29.534 44.285 1.00 36.91 187 ARG A O 1
ATOM 1388 N N . GLU A 1 188 ? -21.319 30.222 45.452 1.00 31.47 188 GLU A N 1
ATOM 1389 C CA . GLU A 1 188 ? -22.053 31.197 46.261 1.00 31.47 188 GLU A CA 1
ATOM 1390 C C . GLU A 1 188 ? -22.531 32.336 45.352 1.00 31.47 188 GLU A C 1
ATOM 1392 O O . GLU A 1 188 ? -21.725 33.073 44.782 1.00 31.47 188 GLU A O 1
ATOM 1397 N N . GLN A 1 189 ? -23.847 32.503 45.220 1.00 31.58 189 GLN A N 1
ATOM 1398 C CA . GLN A 1 189 ? -24.420 33.792 44.853 1.00 31.58 189 GLN A CA 1
ATOM 1399 C C . GLN A 1 189 ? -24.756 34.536 46.143 1.00 31.58 189 GLN A C 1
ATOM 1401 O O . GLN A 1 189 ? -25.786 34.284 46.767 1.00 31.58 189 GLN A O 1
ATOM 1406 N N . ARG A 1 190 ? -23.906 35.488 46.539 1.00 35.94 190 ARG A N 1
ATOM 1407 C CA . ARG A 1 190 ? -24.365 36.553 47.431 1.00 35.94 190 ARG A CA 1
ATOM 1408 C C . ARG A 1 190 ? -25.185 37.540 46.606 1.00 35.94 190 ARG A C 1
ATOM 1410 O O . ARG A 1 190 ? -24.620 38.336 45.874 1.00 35.94 190 ARG A O 1
ATOM 1417 N N . GLY A 1 191 ? -26.504 37.434 46.754 1.00 35.84 191 GLY A N 1
ATOM 1418 C CA . GLY A 1 191 ? -27.471 38.528 46.659 1.00 35.84 191 GLY A CA 1
ATOM 1419 C C . GLY A 1 191 ? -27.522 39.342 45.364 1.00 35.84 191 GLY A C 1
ATOM 1420 O O . GLY A 1 191 ? -26.736 40.259 45.174 1.00 35.84 191 GLY A O 1
ATOM 1421 N N . GLY A 1 192 ? -28.594 39.124 44.596 1.00 33.62 192 GLY A N 1
ATOM 1422 C CA . GLY A 1 192 ? -29.244 40.181 43.816 1.00 33.62 192 GLY A CA 1
ATOM 1423 C C . GLY A 1 192 ? -29.009 40.151 42.307 1.00 33.62 192 GLY A C 1
ATOM 1424 O O . GLY A 1 192 ? -27.941 40.506 41.838 1.00 33.62 192 GLY A O 1
ATOM 1425 N N . GLY A 1 193 ? -30.078 39.830 41.570 1.00 35.09 193 GLY A N 1
ATOM 1426 C CA . GLY A 1 193 ? -30.382 40.424 40.264 1.00 35.09 193 GLY A CA 1
ATOM 1427 C C . GLY A 1 193 ? -29.528 40.014 39.061 1.00 35.09 193 GLY A C 1
ATOM 1428 O O . GLY A 1 193 ? -28.421 40.494 38.888 1.00 35.09 193 GLY A O 1
ATOM 1429 N N . LEU A 1 194 ? -30.165 39.246 38.169 1.00 39.22 194 LEU A N 1
ATOM 1430 C CA . LEU A 1 194 ? -30.003 39.241 36.707 1.00 39.22 194 LEU A CA 1
ATOM 1431 C C . LEU A 1 194 ? -28.583 39.108 36.122 1.00 39.22 194 LEU A C 1
ATOM 1433 O O . LEU A 1 194 ? -27.799 40.046 36.083 1.00 39.22 194 LEU A O 1
ATOM 1437 N N . GLY A 1 195 ? -28.382 37.988 35.424 1.00 35.09 195 GLY A N 1
ATOM 1438 C CA . GLY A 1 195 ? -27.602 37.987 34.191 1.00 35.09 195 GLY A CA 1
ATOM 1439 C C . GLY A 1 195 ? -26.187 37.410 34.261 1.00 35.09 195 GLY A C 1
ATOM 1440 O O . GLY A 1 195 ? -25.319 37.885 34.979 1.00 35.09 195 GLY A O 1
ATOM 1441 N N . LEU A 1 196 ? -25.982 36.479 33.325 1.00 32.91 196 LEU A N 1
ATOM 1442 C CA . LEU A 1 196 ? -24.789 36.295 32.494 1.00 32.91 196 LEU A CA 1
ATOM 1443 C C . LEU A 1 196 ? -23.691 35.307 32.936 1.00 32.91 196 LEU A C 1
ATOM 1445 O O . LEU A 1 196 ? -22.982 35.466 33.923 1.00 32.91 196 LEU A O 1
ATOM 1449 N N . SER A 1 197 ? -23.558 34.302 32.058 1.00 45.16 197 SER A N 1
ATOM 1450 C CA . SER A 1 197 ? -22.366 33.965 31.264 1.00 45.16 197 SER A CA 1
ATOM 1451 C C . SER A 1 197 ? -21.037 33.825 32.006 1.00 45.16 197 SER A C 1
ATOM 1453 O O . SER A 1 197 ? -20.443 34.799 32.458 1.00 45.16 197 SER A O 1
ATOM 1455 N N . GLY A 1 198 ? -20.492 32.609 32.002 1.00 27.91 198 GLY A N 1
ATOM 1456 C CA . GLY A 1 198 ? -19.117 32.359 32.420 1.00 27.91 198 GLY A CA 1
ATOM 1457 C C . GLY A 1 198 ? -18.626 30.995 31.963 1.00 27.91 198 GLY A C 1
ATOM 1458 O O . GLY A 1 198 ? -18.866 29.996 32.631 1.00 27.91 198 GLY A O 1
ATOM 1459 N N . SER A 1 199 ? -17.953 31.001 30.813 1.00 45.06 199 SER A N 1
ATOM 1460 C CA . SER A 1 199 ? -17.215 29.895 30.201 1.00 45.06 199 SER A CA 1
ATOM 1461 C C . SER A 1 199 ? -16.182 29.292 31.162 1.00 45.06 199 SER A C 1
ATOM 1463 O O . SER A 1 199 ? -15.463 30.024 31.842 1.00 45.06 199 SER A O 1
ATOM 1465 N N . ALA A 1 200 ? -16.086 27.961 31.195 1.00 33.59 200 ALA A N 1
ATOM 1466 C CA . ALA A 1 200 ? -14.977 27.250 31.818 1.00 33.59 200 ALA A CA 1
ATOM 1467 C C . ALA A 1 200 ? -14.159 26.578 30.708 1.00 33.59 200 ALA A C 1
ATOM 1469 O O . ALA A 1 200 ? -14.676 25.740 29.972 1.00 33.59 200 ALA A O 1
ATOM 1470 N N . ARG A 1 201 ? -12.897 27.005 30.574 1.00 28.48 201 ARG A N 1
ATOM 1471 C CA . ARG A 1 201 ? -11.904 26.434 29.655 1.00 28.48 201 ARG A CA 1
ATOM 1472 C C . ARG A 1 201 ? -11.742 24.924 29.892 1.00 28.48 201 ARG A C 1
ATOM 1474 O O . ARG A 1 201 ? -11.846 24.503 31.044 1.00 28.48 201 ARG A O 1
ATOM 1481 N N . PRO A 1 202 ? -11.429 24.137 28.847 1.00 29.23 202 PRO A N 1
ATOM 1482 C CA . PRO A 1 202 ? -11.050 22.743 29.022 1.00 29.23 202 PRO A CA 1
ATOM 1483 C C . PRO A 1 202 ? -9.772 22.672 29.865 1.00 29.23 202 PRO A C 1
ATOM 1485 O O . PRO A 1 202 ? -8.760 23.288 29.521 1.00 29.23 202 PRO A O 1
ATOM 1488 N N . GLU A 1 203 ? -9.825 21.946 30.981 1.00 33.72 203 GLU A N 1
ATOM 1489 C CA . GLU A 1 203 ? -8.611 21.447 31.619 1.00 33.72 203 GLU A CA 1
ATOM 1490 C C . GLU A 1 203 ? -8.025 20.387 30.688 1.00 33.72 203 GLU A C 1
ATOM 1492 O O . GLU A 1 203 ? -8.704 19.459 30.250 1.00 33.72 203 GLU A O 1
ATOM 1497 N N . ARG A 1 204 ? -6.775 20.629 30.300 1.00 30.83 204 ARG A N 1
ATOM 1498 C CA . ARG A 1 204 ? -5.975 19.795 29.412 1.00 30.83 204 ARG A CA 1
ATOM 1499 C C . ARG A 1 204 ? -5.927 18.376 29.981 1.00 30.83 204 ARG A C 1
ATOM 1501 O O . ARG A 1 204 ? -5.660 18.213 31.166 1.00 30.83 204 ARG A O 1
ATOM 1508 N N . ALA A 1 205 ? -6.163 17.373 29.137 1.00 36.25 205 ALA A N 1
ATOM 1509 C CA . ALA A 1 205 ? -5.856 15.992 29.480 1.00 36.25 205 ALA A CA 1
ATOM 1510 C C . ALA A 1 205 ? -4.359 15.897 29.822 1.00 36.25 205 ALA A C 1
ATOM 1512 O O . ALA A 1 205 ? -3.510 16.200 28.980 1.00 36.25 205 ALA A O 1
ATOM 1513 N N . GLU A 1 206 ? -4.042 15.539 31.063 1.00 30.89 206 GLU A N 1
ATOM 1514 C CA . GLU A 1 206 ? -2.690 15.136 31.446 1.00 30.89 206 GLU A CA 1
ATOM 1515 C C . GLU A 1 206 ? -2.417 13.755 30.812 1.00 30.89 206 GLU A C 1
ATOM 1517 O O . GLU A 1 206 ? -3.227 12.839 30.987 1.00 30.89 206 GLU A O 1
ATOM 1522 N N . PRO A 1 207 ? -1.326 13.574 30.046 1.00 39.34 207 PRO A N 1
ATOM 1523 C CA . PRO A 1 207 ? -0.961 12.280 29.485 1.00 39.34 207 PRO A CA 1
ATOM 1524 C C . PRO A 1 207 ? -0.231 11.473 30.564 1.00 39.34 207 PRO A C 1
ATOM 1526 O O . PRO A 1 207 ? 0.882 11.838 30.940 1.00 39.34 207 PRO A O 1
ATOM 1529 N N . GLY A 1 208 ? -0.820 10.390 31.083 1.00 35.19 208 GLY A N 1
ATOM 1530 C CA . GLY A 1 208 ? -0.105 9.658 32.135 1.00 35.19 208 GLY A CA 1
ATOM 1531 C C . GLY A 1 208 ? -0.645 8.349 32.694 1.00 35.19 208 GLY A C 1
ATOM 1532 O O . GLY A 1 208 ? 0.164 7.616 33.257 1.00 35.19 208 GLY A O 1
ATOM 1533 N N . ASP A 1 209 ? -1.915 7.983 32.529 1.00 33.09 209 ASP A N 1
ATOM 1534 C CA . ASP A 1 209 ? -2.399 6.745 33.157 1.00 33.09 209 ASP A CA 1
ATOM 1535 C C . ASP A 1 209 ? -2.155 5.528 32.254 1.00 33.09 209 ASP A C 1
ATOM 1537 O O . ASP A 1 209 ? -3.032 5.045 31.539 1.00 33.09 209 ASP A O 1
ATOM 1541 N N . ARG A 1 210 ? -0.911 5.033 32.308 1.00 38.53 210 ARG A N 1
ATOM 1542 C CA . ARG A 1 210 ? -0.578 3.636 32.007 1.00 38.53 210 ARG A CA 1
ATOM 1543 C C . ARG A 1 210 ? -1.354 2.746 32.978 1.00 38.53 210 ARG A C 1
ATOM 1545 O O . ARG A 1 210 ? -1.104 2.805 34.181 1.00 38.53 210 ARG A O 1
ATOM 1552 N N . TYR A 1 211 ? -2.239 1.902 32.462 1.00 40.72 211 TYR A N 1
ATOM 1553 C CA . TYR A 1 211 ? -2.706 0.732 33.198 1.00 40.72 211 TYR A CA 1
ATOM 1554 C C . TYR A 1 211 ? -1.756 -0.426 32.881 1.00 40.72 211 TYR A C 1
ATOM 1556 O O . TYR A 1 211 ? -1.500 -0.711 31.714 1.00 40.72 211 TYR A O 1
ATOM 1564 N N . THR A 1 212 ? -1.151 -0.976 33.938 1.00 44.09 212 THR A N 1
ATOM 1565 C CA . THR A 1 212 ? -0.325 -2.195 33.921 1.00 44.09 212 THR A CA 1
ATOM 1566 C C . THR A 1 212 ? -1.087 -3.391 33.390 1.00 44.09 212 THR A C 1
ATOM 1568 O O . THR A 1 212 ? -2.271 -3.498 33.789 1.00 44.09 212 THR A O 1
#

Radius of gyration: 35.48 Å; chains: 1; bounding box: 66×56×95 Å

Foldseek 3Di:
DQPPDDAAADWDADPVPRHTDPDHFRFADWHWPDWDDDDFKIKTADRTQDTNPDGGDRIDIDGRQPWAWKAAQQCPLQAGDLVRTDTDRDHDPRIHRHHFAPDSNDSQQGFQRFDPLPDPQFDGWTQHSVSDTDGDHDADADADDDDADQDPVVRDGPPVCVVVCVPPQDHPPDDPPYGHDHDDDDDDDDDDDDDDDDDDDDDDDDPDDDDD

Sequence (212 aa):
MVNGQLRNGVAALDPSNGALNAFDPALTGGIAETVHGASDHLFIGGGFTGFNGFLGRSHAVYGACTGSEWFIDADGDGYGAPASMVFACEEPPGMIDQAEDCDDSDPLLFIGAACDDGDPYSEFDAIDIACTCTGKFYAIEARVFLNGPYVSNVSLMRDDLRAASLCHSQNPFLRPGLRARCAHRYREQRGGGLGLSGSARPERAEPGDRYT

pLDDT: mean 74.94, std 22.49, range [27.91, 98.25]

Secondary structure (DSSP, 8-state):
-BTTB--SS---B-TTT-PBPS-----BSS---EEEEETTEEEEESS-SEETTEES-SEEEEE---PEEEEE-SSSSS---GGG-EEESS--TTEES---BS-TT-TT-BTT-B---S-TT-EEEEE-TTS-EEEEP------------EETTTTEE--HHHHTT-S-SS-TTS-TT-------------S---------PPPPPPS-----